Protein AF-A0A7L3MPN9-F1 (afdb_monomer_lite)

Foldseek 3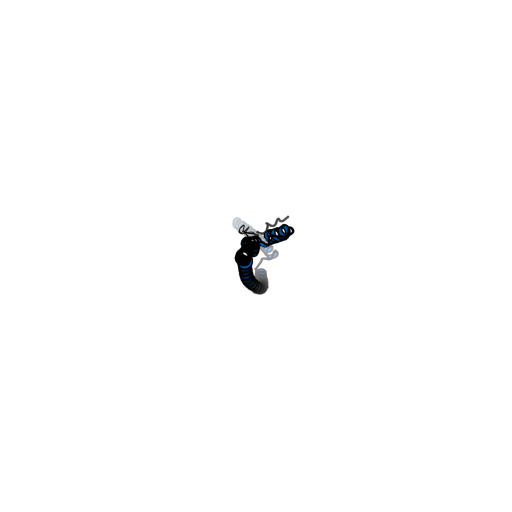Di:
DDDDPDDDDPPPPDPPPPPPPPVVNVVVVCVVVLVVVLVVLLDAPDDQVCVVVVVVLVVVCVPPDDDDDVVVVVVSVVVNVVCCVPNPPVSVVVSVVSVVVVVVVVVVVVVVVVVVVVVVVVVVVVVVVVVVVVVVVVVVVVVVVVVVVVVVVVVVVVVVVPPPDQDPVSVVVVVVVVVVVVVVVVVVVVVVVVD

Radius of gyration: 52.62 Å; chains: 1; bounding box: 112×35×149 Å

pLDDT: mean 80.11, std 19.22, range [39.56, 98.69]

Structure (mmCIF, N/CA/C/O backbone):
data_AF-A0A7L3MPN9-F1
#
_entry.id   AF-A0A7L3MPN9-F1
#
loop_
_atom_site.group_PDB
_atom_site.id
_atom_site.type_symbol
_atom_site.label_atom_id
_atom_site.label_alt_id
_atom_site.label_comp_id
_atom_site.label_asym_id
_atom_site.label_entity_id
_atom_site.label_seq_id
_atom_site.pdbx_PDB_ins_code
_atom_site.Cartn_x
_atom_site.Cartn_y
_atom_site.Cartn_z
_atom_site.occupancy
_atom_site.B_iso_or_equiv
_atom_site.auth_seq_id
_atom_site.auth_comp_id
_atom_site.auth_asym_id
_atom_site.auth_atom_id
_atom_site.pdbx_PDB_model_num
ATOM 1 N N . SER A 1 1 ? -45.404 0.276 16.217 1.00 43.06 1 SER A N 1
ATOM 2 C CA . SER A 1 1 ? -44.387 0.255 15.151 1.00 43.06 1 SER A CA 1
ATOM 3 C C . SER A 1 1 ? -43.420 1.397 15.364 1.00 43.06 1 SER A C 1
ATOM 5 O O . SER A 1 1 ? -43.783 2.545 15.154 1.00 43.06 1 SER A O 1
ATOM 7 N N . THR A 1 2 ? -42.241 1.096 15.896 1.00 41.06 2 THR A N 1
ATOM 8 C CA . THR A 1 2 ? -41.225 2.076 16.300 1.00 41.06 2 THR A CA 1
ATOM 9 C C . THR A 1 2 ? -40.242 2.252 15.147 1.00 41.06 2 THR A C 1
ATOM 11 O O . THR A 1 2 ? -39.494 1.336 14.822 1.00 41.06 2 THR A O 1
ATOM 14 N N . VAL A 1 3 ? -40.297 3.404 14.479 1.00 44.62 3 VAL A N 1
ATOM 15 C CA . VAL A 1 3 ? -39.390 3.754 13.379 1.00 44.62 3 VAL A CA 1
ATOM 16 C C . VAL A 1 3 ? -38.093 4.270 13.999 1.00 44.62 3 VAL A C 1
ATOM 18 O O . VAL A 1 3 ? -38.082 5.332 14.618 1.00 44.62 3 VAL A O 1
ATOM 21 N N . HIS A 1 4 ? -37.011 3.503 13.880 1.00 46.94 4 HIS A N 1
ATOM 22 C CA . HIS A 1 4 ? -35.677 3.980 14.240 1.00 46.94 4 HIS A CA 1
ATOM 23 C C . HIS A 1 4 ? -35.222 5.051 13.233 1.00 46.94 4 HIS A C 1
ATOM 25 O O . HIS A 1 4 ? -35.405 4.853 12.029 1.00 46.94 4 HIS A O 1
ATOM 31 N N . PRO A 1 5 ? -34.624 6.170 13.679 1.00 53.25 5 PRO A N 1
ATOM 32 C CA . PRO A 1 5 ? -33.995 7.116 12.768 1.00 53.25 5 PRO A CA 1
ATOM 33 C C . PRO A 1 5 ? -32.771 6.467 12.108 1.00 53.25 5 PRO A C 1
ATOM 35 O O . PRO A 1 5 ? -32.031 5.718 12.747 1.00 53.25 5 PRO A O 1
ATOM 38 N N . ALA A 1 6 ? -32.584 6.740 10.817 1.00 55.88 6 ALA A N 1
ATOM 39 C CA . ALA A 1 6 ? -31.466 6.232 10.032 1.00 55.88 6 ALA A CA 1
ATOM 40 C C . ALA A 1 6 ? -30.123 6.668 10.644 1.00 55.88 6 ALA A C 1
ATOM 42 O O . ALA A 1 6 ? -29.931 7.839 10.975 1.00 55.88 6 ALA A O 1
ATOM 43 N N . SER A 1 7 ? -29.203 5.713 10.798 1.00 47.97 7 SER A N 1
ATOM 44 C CA . SER A 1 7 ? -27.855 5.945 11.318 1.00 47.97 7 SER A CA 1
ATOM 45 C C . SER A 1 7 ? -27.094 6.974 10.467 1.00 47.97 7 SER A C 1
ATOM 47 O O . SER A 1 7 ? -27.231 6.960 9.240 1.00 47.97 7 SER A O 1
ATOM 49 N N . PRO A 1 8 ? -26.269 7.846 11.076 1.00 57.69 8 PRO A N 1
ATOM 50 C CA . PRO A 1 8 ? -25.497 8.835 10.334 1.00 57.69 8 PRO A CA 1
ATOM 51 C C . PRO A 1 8 ? -24.460 8.156 9.420 1.00 57.69 8 PRO A C 1
ATOM 53 O O . PRO A 1 8 ? -23.912 7.109 9.782 1.00 57.69 8 PRO A O 1
ATOM 56 N N . PRO A 1 9 ? -24.173 8.737 8.242 1.00 51.81 9 PRO A N 1
ATOM 57 C CA . PRO A 1 9 ? -23.209 8.175 7.309 1.00 51.81 9 PRO A CA 1
ATOM 58 C C . PRO A 1 9 ? -21.807 8.204 7.928 1.00 51.81 9 PRO A C 1
ATOM 60 O O . PRO A 1 9 ? -21.383 9.203 8.510 1.00 51.81 9 PRO A O 1
ATOM 63 N N . LEU A 1 10 ? -21.081 7.091 7.804 1.00 48.25 10 LEU A N 1
ATOM 64 C CA . LEU A 1 10 ? -19.684 7.001 8.221 1.00 48.25 10 LEU A CA 1
ATOM 65 C C . LEU A 1 10 ? -18.833 7.993 7.407 1.00 48.25 10 LEU A C 1
ATOM 67 O O . LEU A 1 10 ? -19.069 8.193 6.212 1.00 48.25 10 LEU A O 1
ATOM 71 N N . LEU A 1 11 ? -17.821 8.572 8.064 1.00 46.28 11 LEU A N 1
ATOM 72 C CA . LEU A 1 11 ? -16.848 9.576 7.589 1.00 46.28 11 LEU A CA 1
ATOM 73 C C . LEU A 1 11 ? -15.938 9.118 6.418 1.00 46.28 11 LEU A C 1
ATOM 75 O O . LEU A 1 11 ? -14.800 9.561 6.298 1.00 46.28 11 LEU A O 1
ATOM 79 N N . CYS A 1 12 ? -16.420 8.243 5.537 1.00 40.31 12 CYS A N 1
ATOM 80 C CA . CYS A 1 12 ? -15.713 7.774 4.342 1.00 40.31 12 CYS A CA 1
ATOM 81 C C . CYS A 1 12 ? -16.502 8.011 3.042 1.00 40.31 12 CYS A C 1
ATOM 83 O O . CYS A 1 12 ? -16.183 7.421 2.018 1.00 40.31 12 CYS A O 1
ATOM 85 N N . THR A 1 13 ? -17.523 8.872 3.059 1.00 43.88 13 THR A N 1
ATOM 86 C CA . THR A 1 13 ? -18.275 9.293 1.857 1.00 43.88 13 THR A CA 1
ATOM 87 C C . THR A 1 13 ? -17.897 10.706 1.418 1.00 43.88 13 THR A C 1
ATOM 89 O O . THR A 1 13 ? -18.737 11.493 0.990 1.00 43.88 13 THR A O 1
ATOM 92 N N . ARG A 1 14 ? -16.611 11.055 1.520 1.00 41.56 14 ARG A N 1
ATOM 93 C CA . ARG A 1 14 ? -16.100 12.195 0.763 1.00 41.56 14 ARG A CA 1
ATOM 94 C C . ARG A 1 14 ? -15.812 11.681 -0.641 1.00 41.56 14 ARG A C 1
ATOM 96 O O . ARG A 1 14 ? -14.903 10.880 -0.834 1.00 41.56 14 ARG A O 1
ATOM 103 N N . GLU A 1 15 ? -16.642 12.080 -1.599 1.00 46.09 15 GLU A N 1
ATOM 104 C CA . GLU A 1 15 ? -16.321 11.979 -3.020 1.00 46.09 15 GLU A CA 1
ATOM 105 C C . GLU A 1 15 ? -15.116 12.889 -3.298 1.00 46.09 15 GLU A C 1
ATOM 107 O O . GLU A 1 15 ? -15.261 14.017 -3.770 1.00 46.09 15 GLU A O 1
ATOM 112 N N . ASP A 1 16 ? -13.914 12.422 -2.963 1.00 39.56 16 ASP A N 1
ATOM 113 C CA . ASP A 1 16 ? -12.680 13.027 -3.446 1.00 39.56 16 ASP A CA 1
ATOM 114 C C . ASP A 1 16 ? -12.593 12.727 -4.948 1.00 39.56 16 ASP A C 1
ATOM 116 O O . ASP A 1 16 ? -12.098 11.695 -5.400 1.00 39.56 16 ASP A O 1
ATOM 120 N N . LYS A 1 17 ? -13.159 13.648 -5.735 1.00 45.94 17 LYS A N 1
ATOM 121 C CA . LYS A 1 17 ? -13.021 13.720 -7.198 1.00 45.94 17 LYS A CA 1
ATOM 122 C C . LYS A 1 17 ? -11.589 13.997 -7.649 1.00 45.94 17 LYS A C 1
ATOM 124 O O . LYS A 1 17 ? -11.302 13.852 -8.835 1.00 45.94 17 LYS A O 1
ATOM 129 N N . ASP A 1 18 ? -10.691 14.296 -6.721 1.00 44.06 18 ASP A N 1
ATOM 130 C CA . ASP A 1 18 ? -9.262 14.168 -6.942 1.00 44.06 18 ASP A CA 1
ATOM 131 C C . ASP A 1 18 ? -8.896 12.703 -6.747 1.00 44.06 18 ASP A C 1
ATOM 133 O O . ASP A 1 18 ? -8.357 12.285 -5.722 1.00 44.06 18 ASP A O 1
ATOM 137 N N . LEU A 1 19 ? -9.226 11.905 -7.768 1.00 48.44 19 LEU A N 1
ATOM 138 C CA . LEU A 1 19 ? -8.587 10.623 -7.993 1.00 48.44 19 LEU A CA 1
ATOM 139 C C . LEU A 1 19 ? -7.090 10.878 -7.856 1.00 48.44 19 LEU A C 1
ATOM 141 O O . LEU A 1 19 ? -6.471 11.441 -8.758 1.00 48.44 19 LEU A O 1
ATOM 145 N N . ALA A 1 20 ? -6.519 10.473 -6.723 1.00 49.16 20 ALA A N 1
ATOM 146 C CA . ALA A 1 20 ? -5.104 10.220 -6.597 1.00 49.16 20 ALA A CA 1
ATOM 147 C C . ALA A 1 20 ? -4.807 9.182 -7.674 1.00 49.16 20 ALA A C 1
ATOM 149 O O . ALA A 1 20 ? -5.000 7.978 -7.481 1.00 49.16 20 ALA A O 1
ATOM 150 N N . VAL A 1 21 ? -4.484 9.671 -8.872 1.00 45.31 21 VAL A N 1
ATOM 151 C CA . VAL A 1 21 ? -4.175 8.840 -10.016 1.00 45.31 21 VAL A CA 1
ATOM 152 C C . VAL A 1 21 ? -3.016 8.002 -9.532 1.00 45.31 21 VAL A C 1
ATOM 154 O O . VAL A 1 21 ? -1.941 8.532 -9.251 1.00 45.31 21 VAL A O 1
ATOM 157 N N . SER A 1 22 ? -3.280 6.708 -9.326 1.00 48.69 22 SER A N 1
ATOM 158 C CA . SER A 1 22 ? -2.253 5.787 -8.868 1.00 48.69 22 SER A CA 1
ATOM 159 C C . SER A 1 22 ? -1.035 6.023 -9.758 1.00 48.69 22 SER A C 1
ATOM 161 O O . SER A 1 22 ? -1.208 6.052 -10.981 1.00 48.69 22 SER A O 1
ATOM 163 N N . PRO A 1 23 ? 0.173 6.214 -9.206 1.00 54.16 23 PRO A N 1
ATOM 164 C CA . PRO A 1 23 ? 1.376 6.446 -10.003 1.00 54.16 23 PRO A CA 1
ATOM 165 C C . PRO A 1 23 ? 1.543 5.413 -11.132 1.00 54.16 23 PRO A C 1
ATOM 167 O O . PRO A 1 23 ? 2.109 5.711 -12.177 1.00 54.16 23 PRO A O 1
ATOM 170 N N . LEU A 1 24 ? 0.967 4.218 -10.953 1.00 52.19 24 LEU A N 1
ATOM 171 C CA . LEU A 1 24 ? 0.885 3.150 -11.946 1.00 52.19 24 LEU A CA 1
ATOM 172 C C . LEU A 1 24 ? 0.098 3.524 -13.212 1.00 52.19 24 LEU A C 1
ATOM 174 O O . LEU A 1 24 ? 0.474 3.105 -14.301 1.00 52.19 24 LEU A O 1
ATOM 178 N N . ARG A 1 25 ? -0.964 4.328 -13.106 1.00 57.03 25 ARG A N 1
ATOM 179 C CA . ARG A 1 25 ? -1.771 4.765 -14.255 1.00 57.03 25 ARG A CA 1
ATOM 180 C C . ARG A 1 25 ? -1.029 5.796 -15.108 1.00 57.03 25 ARG A C 1
ATOM 182 O O . ARG A 1 25 ? -1.054 5.692 -16.327 1.00 57.03 25 ARG A O 1
ATOM 189 N N . ILE A 1 26 ? -0.287 6.704 -14.472 1.00 58.75 26 ILE A N 1
ATOM 190 C CA . ILE A 1 26 ? 0.597 7.657 -15.165 1.00 58.75 26 ILE A CA 1
ATOM 191 C C . ILE A 1 26 ? 1.722 6.899 -15.884 1.00 58.75 26 ILE A C 1
ATOM 193 O O . ILE A 1 26 ? 2.093 7.242 -17.004 1.00 58.75 26 ILE A O 1
ATOM 197 N N . VAL A 1 27 ? 2.240 5.825 -15.273 1.00 57.81 27 VAL A N 1
ATOM 198 C CA . VAL A 1 27 ? 3.233 4.955 -15.918 1.00 57.81 27 VAL A CA 1
ATOM 199 C C . VAL A 1 27 ? 2.634 4.216 -17.117 1.00 57.81 27 VAL A C 1
ATOM 201 O O . VAL A 1 27 ? 3.254 4.243 -18.174 1.00 57.81 27 VAL A O 1
ATOM 204 N N . ALA A 1 28 ? 1.436 3.644 -17.009 1.00 56.69 28 ALA A N 1
ATOM 205 C CA . ALA A 1 28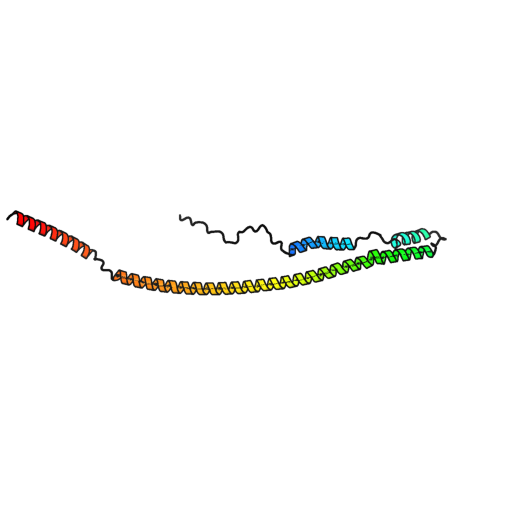 ? 0.771 2.964 -18.124 1.00 56.69 28 ALA A CA 1
ATOM 206 C C . ALA A 1 28 ? 0.473 3.911 -19.305 1.00 56.69 28 ALA A C 1
ATOM 208 O O . ALA A 1 28 ? 0.702 3.568 -20.462 1.00 56.69 28 ALA A O 1
ATOM 209 N N . GLU A 1 29 ? 0.050 5.146 -19.032 1.00 58.59 29 GLU A N 1
ATOM 210 C CA . GLU A 1 29 ? -0.108 6.179 -20.067 1.00 58.59 29 GLU A CA 1
ATOM 211 C C . GLU A 1 29 ? 1.248 6.604 -20.665 1.00 58.59 29 GLU A C 1
ATOM 213 O O . GLU A 1 29 ? 1.351 6.890 -21.861 1.00 58.59 29 GLU A O 1
ATOM 218 N N . SER A 1 30 ? 2.320 6.568 -19.865 1.00 61.84 30 SER A N 1
ATOM 219 C CA . SER A 1 30 ? 3.687 6.819 -20.333 1.00 61.84 30 SER A CA 1
ATOM 220 C C . SER A 1 30 ? 4.298 5.667 -21.139 1.00 61.84 30 SER A C 1
ATOM 222 O O . SER A 1 30 ? 5.245 5.915 -21.878 1.00 61.84 30 SER A O 1
ATOM 224 N N . GLU A 1 31 ? 3.800 4.430 -21.046 1.00 61.69 31 GLU A N 1
ATOM 225 C CA . GLU A 1 31 ? 4.359 3.284 -21.787 1.00 61.69 31 GLU A CA 1
ATOM 226 C C . GLU A 1 31 ? 4.176 3.459 -23.295 1.00 61.69 31 GLU A C 1
ATOM 228 O O . GLU A 1 31 ? 5.145 3.375 -24.050 1.00 61.69 31 GLU A O 1
ATOM 233 N N . HIS A 1 32 ? 2.971 3.840 -23.726 1.00 61.59 32 HIS A N 1
ATOM 234 C CA . HIS A 1 32 ? 2.707 4.187 -25.125 1.00 61.59 32 HIS A CA 1
ATOM 235 C C . HIS A 1 32 ? 3.454 5.452 -25.576 1.00 61.59 32 HIS A C 1
ATOM 237 O O . HIS A 1 32 ? 3.701 5.632 -26.768 1.00 61.59 32 HIS A O 1
ATOM 243 N N . SER A 1 33 ? 3.815 6.337 -24.644 1.00 83.00 33 SER A N 1
ATOM 244 C CA . SER A 1 33 ? 4.654 7.508 -24.923 1.00 83.00 33 SER A CA 1
ATOM 245 C C . SER A 1 33 ? 6.125 7.116 -25.105 1.00 83.00 33 SER A C 1
ATOM 247 O O . SER A 1 33 ? 6.779 7.564 -26.045 1.00 83.00 33 SER A O 1
ATOM 249 N N . PHE A 1 34 ? 6.633 6.216 -24.261 1.00 87.50 34 PHE A N 1
ATOM 250 C CA . PHE A 1 34 ? 8.014 5.746 -24.301 1.00 87.50 34 PHE A CA 1
ATOM 251 C C . PHE A 1 34 ? 8.283 4.874 -25.528 1.00 87.50 34 PHE A C 1
ATOM 253 O O . PHE A 1 34 ? 9.292 5.059 -26.200 1.00 87.50 34 PHE A O 1
ATOM 260 N N . GLU A 1 35 ? 7.361 3.978 -25.882 1.00 90.44 35 GLU A N 1
ATOM 261 C CA . GLU A 1 35 ? 7.475 3.184 -27.108 1.00 90.44 35 GLU A CA 1
ATOM 262 C C . GLU A 1 35 ? 7.535 4.084 -28.352 1.00 90.44 35 GLU A C 1
ATOM 264 O O . GLU A 1 35 ? 8.423 3.923 -29.190 1.00 90.44 35 GLU A O 1
ATOM 269 N N . LYS A 1 36 ? 6.663 5.100 -28.433 1.00 91.06 36 LYS A N 1
ATOM 270 C CA . LYS A 1 36 ? 6.706 6.109 -29.505 1.00 91.06 36 LYS A CA 1
ATOM 271 C C . LYS A 1 36 ? 8.009 6.906 -29.501 1.00 91.06 36 LYS A C 1
ATOM 273 O O . LYS A 1 36 ? 8.521 7.221 -30.572 1.00 91.06 36 LYS A O 1
ATOM 278 N N . HIS A 1 37 ? 8.556 7.219 -28.327 1.00 91.56 37 HIS A N 1
ATOM 279 C CA . HIS A 1 37 ? 9.840 7.904 -28.198 1.00 91.56 37 HIS A CA 1
ATOM 280 C C . HIS A 1 37 ? 10.998 7.053 -28.743 1.00 91.56 37 HIS A C 1
ATOM 282 O O . HIS A 1 37 ? 11.757 7.531 -29.586 1.00 91.56 37 HIS A O 1
ATOM 288 N N . ILE A 1 38 ? 11.078 5.773 -28.361 1.00 94.31 38 ILE A N 1
ATOM 289 C CA . ILE A 1 38 ? 12.075 4.831 -28.894 1.00 94.31 38 ILE A CA 1
ATOM 290 C C . ILE A 1 38 ? 11.890 4.630 -30.399 1.00 94.31 38 ILE A C 1
ATOM 292 O O . ILE A 1 38 ? 12.864 4.648 -31.152 1.00 94.31 38 ILE A O 1
ATOM 296 N N . GLN A 1 39 ? 10.648 4.497 -30.868 1.00 92.81 39 GLN A N 1
ATOM 297 C CA . GLN A 1 39 ? 10.361 4.415 -32.296 1.00 92.81 39 GLN A CA 1
ATOM 298 C C . GLN A 1 39 ? 10.829 5.680 -33.025 1.00 92.81 39 GLN A C 1
ATOM 300 O O . GLN A 1 39 ? 11.414 5.567 -34.097 1.00 92.81 39 GLN A O 1
ATOM 305 N N . GLY A 1 40 ? 10.629 6.862 -32.435 1.00 93.25 40 GLY A N 1
ATOM 306 C CA . GLY A 1 40 ? 11.129 8.139 -32.941 1.00 93.25 40 GLY A CA 1
ATOM 307 C C . GLY A 1 40 ? 12.656 8.192 -33.031 1.00 93.25 40 GLY A C 1
ATOM 308 O O . GLY A 1 40 ? 13.182 8.613 -34.056 1.00 93.25 40 GLY A O 1
ATOM 309 N N . ILE A 1 41 ? 13.375 7.691 -32.022 1.00 92.50 41 ILE A N 1
ATOM 310 C CA . ILE A 1 41 ? 14.845 7.579 -32.062 1.00 92.50 41 ILE A CA 1
ATOM 311 C C . ILE A 1 41 ? 15.293 6.658 -33.204 1.00 92.50 41 ILE A C 1
ATOM 313 O O . ILE A 1 41 ? 16.258 6.954 -33.906 1.00 92.50 41 ILE A O 1
ATOM 317 N N . LEU A 1 42 ? 14.578 5.553 -33.418 1.00 91.88 42 LEU A N 1
ATOM 318 C CA . LEU A 1 42 ? 14.899 4.559 -34.443 1.00 91.88 42 LEU A CA 1
ATOM 319 C C . LEU A 1 42 ? 14.392 4.925 -35.849 1.00 91.88 42 LEU A C 1
ATOM 321 O O . LEU A 1 42 ? 14.723 4.216 -36.806 1.00 91.88 42 LEU A O 1
ATOM 325 N N . GLN A 1 43 ? 13.611 6.001 -36.007 1.00 90.25 43 GLN A N 1
ATOM 326 C CA . GLN A 1 43 ? 13.161 6.474 -37.317 1.00 90.25 43 GLN A CA 1
ATOM 327 C C . GLN A 1 43 ? 14.355 6.936 -38.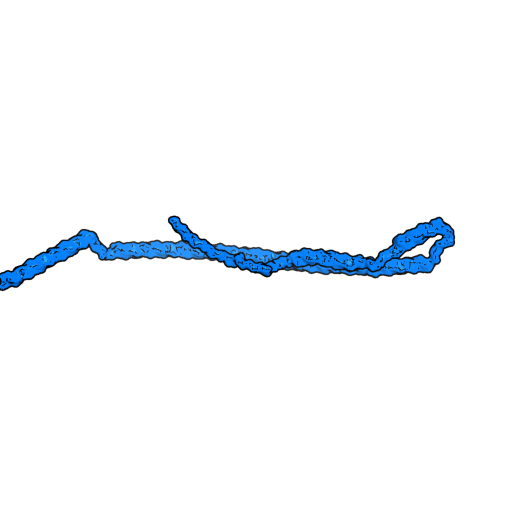155 1.00 90.25 43 GLN A C 1
ATOM 329 O O . GLN A 1 43 ? 15.251 7.650 -37.697 1.00 90.25 43 GLN A O 1
ATOM 334 N N . ARG A 1 44 ? 14.370 6.519 -39.423 1.00 84.25 44 ARG A N 1
ATOM 335 C CA . ARG A 1 44 ? 15.483 6.748 -40.351 1.00 84.25 44 ARG A CA 1
ATOM 336 C C . ARG A 1 44 ? 15.056 7.715 -41.441 1.00 84.25 44 ARG A C 1
ATOM 338 O O . ARG A 1 44 ? 14.000 7.528 -42.040 1.00 84.25 44 ARG A O 1
ATOM 345 N N . ALA A 1 45 ? 15.894 8.708 -41.720 1.00 77.56 45 ALA A N 1
ATOM 346 C CA . ALA A 1 45 ? 15.654 9.669 -42.799 1.00 77.56 45 ALA A CA 1
ATOM 347 C C . ALA A 1 45 ? 16.194 9.163 -44.146 1.00 77.56 45 ALA A C 1
ATOM 349 O O . ALA A 1 45 ? 15.731 9.579 -45.206 1.00 77.56 45 ALA A O 1
ATOM 350 N N . SER A 1 46 ? 17.154 8.232 -44.115 1.00 69.31 46 SER A N 1
ATOM 351 C CA . SER A 1 46 ? 17.694 7.597 -45.313 1.00 69.31 46 SER A CA 1
ATOM 352 C C . SER A 1 46 ? 17.708 6.071 -45.186 1.00 69.31 46 SER A C 1
ATOM 354 O O . SER A 1 46 ? 18.142 5.493 -44.189 1.00 69.31 46 SER A O 1
ATOM 356 N N . ALA A 1 47 ? 17.179 5.398 -46.208 1.00 65.56 47 ALA A N 1
ATOM 357 C CA . ALA A 1 47 ? 17.282 3.950 -46.345 1.00 65.56 47 ALA A CA 1
ATOM 358 C C . ALA A 1 47 ? 18.629 3.578 -46.974 1.00 65.56 47 ALA A C 1
ATOM 360 O O . ALA A 1 47 ? 19.230 4.374 -47.695 1.00 65.56 47 ALA A O 1
ATOM 361 N N . ASN A 1 48 ? 19.094 2.354 -46.720 1.00 60.72 48 ASN A N 1
ATOM 362 C CA . ASN A 1 48 ? 20.401 1.904 -47.178 1.00 60.72 48 ASN A CA 1
ATOM 363 C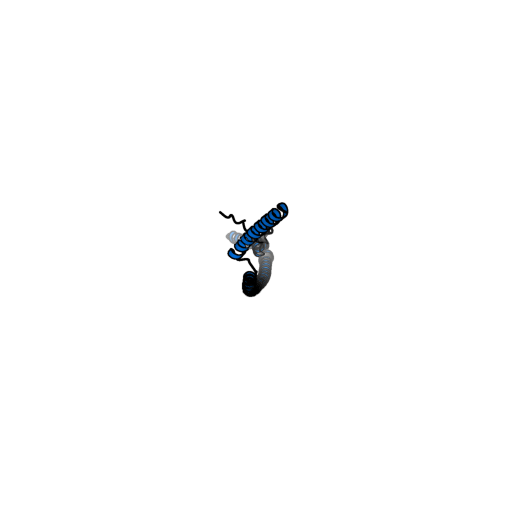 C . ASN A 1 48 ? 20.465 1.870 -48.722 1.00 60.72 48 ASN A C 1
ATOM 365 O O . ASN A 1 48 ? 19.791 1.040 -49.341 1.00 60.72 48 ASN A O 1
ATOM 369 N N . PRO A 1 49 ? 21.281 2.724 -49.369 1.00 56.53 49 PRO A N 1
ATOM 370 C CA . PRO A 1 49 ? 21.400 2.730 -50.818 1.00 56.53 49 PRO A CA 1
ATOM 371 C C . PRO A 1 49 ? 22.098 1.474 -51.352 1.00 56.53 49 PRO A C 1
ATOM 373 O O . PRO A 1 49 ? 21.958 1.208 -52.539 1.00 56.53 49 PRO A O 1
ATOM 376 N N . LEU A 1 50 ? 22.803 0.680 -50.529 1.00 53.00 50 LEU A N 1
ATOM 377 C CA . LEU A 1 50 ? 23.476 -0.539 -50.998 1.00 53.00 50 LEU A CA 1
ATOM 378 C C . LEU A 1 50 ? 22.507 -1.614 -51.460 1.00 53.00 50 LEU A C 1
ATOM 380 O O . LEU A 1 50 ? 22.706 -2.173 -52.528 1.00 53.00 50 LEU A O 1
ATOM 384 N N . HIS A 1 51 ? 21.453 -1.908 -50.703 1.00 55.31 51 HIS A N 1
ATOM 385 C CA . HIS A 1 51 ? 20.583 -3.026 -51.071 1.00 55.31 51 HIS A CA 1
ATOM 386 C C . HIS A 1 51 ? 19.839 -2.738 -52.384 1.00 55.31 51 HIS A C 1
ATOM 388 O O . HIS A 1 51 ? 19.687 -3.618 -53.216 1.00 55.31 51 HIS A O 1
ATOM 394 N N . LEU A 1 52 ? 19.466 -1.476 -52.623 1.00 54.00 52 LEU A N 1
ATOM 395 C CA . LEU A 1 52 ? 18.818 -1.048 -53.864 1.00 54.00 52 LEU A CA 1
ATOM 396 C C . LEU A 1 52 ? 19.800 -0.784 -55.014 1.00 54.00 52 LEU A C 1
ATOM 398 O O . LEU A 1 52 ? 19.505 -1.166 -56.143 1.00 54.00 52 LEU A O 1
ATOM 402 N N . LYS A 1 53 ? 20.950 -0.135 -54.780 1.00 55.34 53 LYS A N 1
ATOM 403 C CA . LYS A 1 53 ? 21.907 0.180 -55.857 1.00 55.34 53 LYS A CA 1
ATOM 404 C C . LYS A 1 53 ? 22.837 -0.968 -56.190 1.00 55.34 53 LYS A C 1
ATOM 406 O O . LYS A 1 53 ? 23.114 -1.115 -57.367 1.00 55.34 53 LYS A O 1
ATOM 411 N N . LEU A 1 54 ? 23.285 -1.766 -55.222 1.00 53.06 54 LEU A N 1
ATOM 412 C CA . LEU A 1 54 ? 24.143 -2.919 -55.491 1.00 53.06 54 LEU A CA 1
ATOM 413 C C . LEU A 1 54 ? 23.337 -4.025 -56.179 1.00 53.06 54 LEU A C 1
ATOM 415 O O . LEU A 1 54 ? 23.789 -4.572 -57.171 1.00 53.06 54 LEU A O 1
ATOM 419 N N . GLN A 1 55 ? 22.096 -4.285 -55.746 1.00 54.16 55 GLN A N 1
ATOM 420 C CA . GLN A 1 55 ? 21.198 -5.182 -56.480 1.00 54.16 55 GLN A CA 1
ATOM 421 C C . GLN A 1 55 ? 20.909 -4.639 -57.885 1.00 54.16 55 GLN A C 1
ATOM 423 O O . GLN A 1 55 ? 20.987 -5.386 -58.850 1.00 54.16 55 GLN A O 1
ATOM 428 N N . LYS A 1 56 ? 20.656 -3.333 -58.043 1.00 56.06 56 LYS A N 1
ATOM 429 C CA . LYS A 1 56 ? 20.450 -2.732 -59.369 1.00 56.06 56 LYS A CA 1
ATOM 430 C C . LYS A 1 56 ? 21.717 -2.715 -60.229 1.00 56.06 56 LYS A C 1
ATOM 432 O O . LYS A 1 56 ? 21.590 -2.872 -61.432 1.00 56.06 56 LYS A O 1
ATOM 437 N N . SER A 1 57 ? 22.914 -2.543 -59.668 1.00 53.72 57 SER A N 1
ATOM 438 C CA . SER A 1 57 ? 24.172 -2.567 -60.424 1.00 53.72 57 SER A CA 1
ATOM 439 C C . SER A 1 57 ? 24.576 -3.993 -60.787 1.00 53.72 57 SER A C 1
ATOM 441 O O . SER A 1 57 ? 24.979 -4.208 -61.919 1.00 53.72 57 SER A O 1
ATOM 443 N N . ILE A 1 58 ? 24.373 -4.963 -59.889 1.00 53.91 58 ILE A N 1
ATOM 444 C CA . ILE A 1 58 ? 24.602 -6.394 -60.139 1.00 53.91 58 ILE A CA 1
ATOM 445 C C . ILE A 1 58 ? 23.581 -6.951 -61.147 1.00 53.91 58 ILE A C 1
ATOM 447 O O . ILE A 1 58 ? 23.958 -7.711 -62.032 1.00 53.91 58 ILE A O 1
ATOM 451 N N . LEU A 1 59 ? 22.300 -6.553 -61.081 1.00 50.50 59 LEU A N 1
ATOM 452 C CA . LEU A 1 59 ? 21.309 -6.946 -62.097 1.00 50.50 59 LEU A CA 1
ATOM 453 C C . LEU A 1 59 ? 21.530 -6.247 -63.446 1.00 50.50 59 LEU A C 1
ATOM 455 O O . LEU A 1 59 ? 21.182 -6.810 -64.479 1.00 50.50 59 LEU A O 1
ATOM 459 N N . ARG A 1 60 ? 22.081 -5.028 -63.463 1.00 46.88 60 ARG A N 1
ATOM 460 C CA . ARG A 1 60 ? 22.336 -4.276 -64.704 1.00 46.88 60 ARG A CA 1
ATOM 461 C C . ARG A 1 60 ? 23.673 -4.639 -65.358 1.00 46.88 60 ARG A C 1
ATOM 463 O O . ARG A 1 60 ? 23.826 -4.391 -66.544 1.00 46.88 60 ARG A O 1
ATOM 470 N N . SER A 1 61 ? 24.590 -5.274 -64.625 1.00 45.12 61 SER A N 1
ATOM 471 C CA . SER A 1 61 ? 25.837 -5.854 -65.145 1.00 45.12 61 SER A CA 1
ATOM 472 C C . SER A 1 61 ? 25.676 -7.283 -65.684 1.00 45.12 61 SER A C 1
ATOM 474 O O . SER A 1 61 ? 26.672 -7.966 -65.911 1.00 45.12 61 SER A O 1
ATOM 476 N N . ALA A 1 62 ? 24.440 -7.771 -65.851 1.00 48.09 62 ALA A N 1
ATOM 477 C CA . ALA A 1 62 ? 24.181 -8.995 -66.609 1.00 48.09 62 ALA A CA 1
ATOM 478 C C . ALA A 1 62 ? 24.470 -8.814 -68.116 1.00 48.09 62 ALA A C 1
ATOM 480 O O . ALA A 1 62 ? 24.711 -9.808 -68.800 1.00 48.09 62 ALA A O 1
ATOM 481 N N . ASP A 1 63 ? 24.527 -7.567 -68.604 1.00 48.28 63 ASP A N 1
ATOM 482 C CA . ASP A 1 63 ? 25.202 -7.233 -69.858 1.00 48.28 63 ASP A CA 1
ATOM 483 C C . ASP A 1 63 ? 26.690 -6.998 -69.583 1.00 48.28 63 ASP A C 1
ATOM 485 O O . ASP A 1 63 ? 27.089 -6.150 -68.778 1.00 48.28 63 ASP A O 1
ATOM 489 N N . LYS A 1 64 ? 27.506 -7.829 -70.226 1.00 50.66 64 LYS A N 1
ATOM 490 C CA . LYS A 1 64 ? 28.963 -7.844 -70.126 1.00 50.66 64 LYS A CA 1
ATOM 491 C C . LYS A 1 64 ? 29.532 -6.510 -70.642 1.00 50.66 64 LYS A C 1
ATOM 493 O O . LYS A 1 64 ? 29.043 -5.987 -71.634 1.00 50.66 64 LYS A O 1
ATOM 498 N N . ASP A 1 65 ? 30.571 -6.010 -69.969 1.00 51.00 65 ASP A N 1
ATOM 499 C CA . ASP A 1 65 ? 31.504 -4.942 -70.402 1.00 51.00 65 ASP A CA 1
ATOM 500 C C . ASP A 1 65 ? 31.398 -3.519 -69.820 1.00 51.00 65 ASP A C 1
ATOM 502 O O . ASP A 1 65 ? 32.076 -2.613 -70.298 1.00 51.00 65 ASP A O 1
ATOM 506 N N . ALA A 1 66 ? 30.720 -3.303 -68.689 1.00 57.50 66 ALA A N 1
ATOM 507 C CA . ALA A 1 66 ? 31.006 -2.114 -67.871 1.00 57.50 66 ALA A CA 1
ATOM 508 C C . ALA A 1 66 ? 30.866 -2.399 -66.372 1.00 57.50 66 ALA A C 1
ATOM 510 O O . ALA A 1 66 ? 29.829 -2.142 -65.758 1.00 57.50 66 ALA A O 1
ATOM 511 N N . ALA A 1 67 ? 31.931 -2.926 -65.761 1.00 55.94 67 ALA A N 1
ATOM 512 C CA . ALA A 1 67 ? 32.074 -2.828 -64.314 1.00 55.94 67 ALA A CA 1
ATOM 513 C C . ALA A 1 67 ? 32.107 -1.332 -63.938 1.00 55.94 67 ALA A C 1
ATOM 515 O O . ALA A 1 67 ? 32.818 -0.570 -64.601 1.00 55.94 67 ALA A O 1
ATOM 516 N N . PRO A 1 68 ? 31.349 -0.886 -62.920 1.00 59.09 68 PRO A N 1
ATOM 517 C CA . PRO A 1 68 ? 31.422 0.498 -62.476 1.00 59.09 68 PRO A CA 1
ATOM 518 C C . PRO A 1 68 ? 32.875 0.841 -62.105 1.00 59.09 68 PRO A C 1
ATOM 520 O O . PRO A 1 68 ? 33.567 -0.013 -61.533 1.00 59.09 68 PRO A O 1
ATOM 523 N N . PRO A 1 69 ? 33.353 2.058 -62.427 1.00 73.69 69 PRO A N 1
ATOM 524 C CA . PRO A 1 69 ? 34.684 2.515 -62.059 1.00 73.69 69 PRO A CA 1
ATOM 525 C C . PRO A 1 69 ? 34.977 2.198 -60.583 1.00 73.69 69 PRO A C 1
ATOM 527 O O . PRO A 1 69 ? 34.107 2.423 -59.737 1.00 73.69 69 PRO A O 1
ATOM 530 N N . PRO A 1 70 ? 36.180 1.704 -60.231 1.00 74.12 70 PRO A N 1
ATOM 531 C CA . PRO A 1 70 ? 36.529 1.361 -58.848 1.00 74.12 70 PRO A CA 1
ATOM 532 C C . PRO A 1 70 ? 36.238 2.487 -57.845 1.00 74.12 70 PRO A C 1
ATOM 534 O O . PRO A 1 70 ? 35.880 2.238 -56.695 1.00 74.12 70 PRO A O 1
ATOM 537 N N . GLU A 1 71 ? 36.327 3.731 -58.306 1.00 79.25 71 GLU A N 1
ATOM 538 C CA . GLU A 1 71 ? 36.018 4.934 -57.544 1.00 79.25 71 GLU A CA 1
ATOM 539 C C . GLU A 1 71 ? 34.528 5.063 -57.181 1.00 79.25 71 GLU A C 1
ATOM 541 O O . GLU A 1 71 ? 34.202 5.431 -56.054 1.00 79.25 71 GLU A O 1
ATOM 546 N N . GLU A 1 72 ? 33.608 4.661 -58.062 1.00 77.25 72 GLU A N 1
ATOM 547 C CA . GLU A 1 72 ? 32.169 4.627 -57.765 1.00 77.25 72 GLU A CA 1
ATOM 548 C C . GLU A 1 72 ? 31.828 3.553 -56.724 1.00 77.25 72 GLU A C 1
ATOM 550 O O . GLU A 1 72 ? 31.006 3.781 -55.832 1.00 77.25 72 GLU A O 1
ATOM 555 N N . CYS A 1 73 ? 32.491 2.393 -56.789 1.00 78.00 73 CYS A N 1
ATOM 556 C CA . CYS A 1 73 ? 32.362 1.337 -55.782 1.00 78.00 73 CYS A CA 1
ATOM 557 C C . CYS A 1 73 ? 32.834 1.817 -54.405 1.00 78.00 73 CYS A C 1
ATOM 559 O O . CYS A 1 73 ? 32.150 1.598 -53.402 1.00 78.00 73 CYS A O 1
ATOM 561 N N . LEU A 1 74 ? 33.971 2.517 -54.356 1.00 82.12 74 LEU A N 1
ATOM 562 C CA . LEU A 1 74 ? 34.499 3.101 -53.124 1.00 82.12 74 LEU A CA 1
ATOM 563 C C . LEU A 1 74 ? 33.578 4.192 -52.564 1.00 82.12 74 LEU A C 1
ATOM 565 O O . LEU A 1 74 ? 33.303 4.188 -51.364 1.00 82.12 74 LEU A O 1
ATOM 569 N N . GLN A 1 75 ? 33.043 5.079 -53.408 1.00 84.62 75 GLN A N 1
ATOM 570 C CA . GLN A 1 75 ? 32.080 6.106 -52.992 1.00 84.62 75 GLN A CA 1
ATOM 571 C C . GLN A 1 75 ? 30.764 5.506 -52.475 1.00 84.62 75 GLN A C 1
ATOM 573 O O . GLN A 1 75 ? 30.156 6.019 -51.533 1.00 84.62 75 GLN A O 1
ATOM 578 N N . LEU A 1 76 ? 30.304 4.403 -53.068 1.00 81.62 76 LEU A N 1
ATOM 579 C CA . LEU A 1 76 ? 29.107 3.712 -52.604 1.00 81.62 76 LEU A CA 1
ATOM 580 C C . LEU A 1 76 ? 29.345 3.047 -51.241 1.00 81.62 76 LEU A C 1
ATOM 582 O O . LEU A 1 76 ? 28.502 3.166 -50.350 1.00 81.62 76 LEU A O 1
ATOM 586 N N . LEU A 1 77 ? 30.495 2.391 -51.064 1.00 82.31 77 LEU A N 1
ATOM 587 C CA . LEU A 1 77 ? 30.900 1.783 -49.795 1.00 82.31 77 LEU A CA 1
ATOM 588 C C . LEU A 1 77 ? 31.091 2.827 -48.693 1.00 82.31 77 LEU A C 1
ATOM 590 O O . LEU A 1 77 ? 30.630 2.608 -47.571 1.00 82.31 77 LEU A O 1
ATOM 594 N N . SER A 1 78 ? 31.718 3.966 -48.993 1.00 86.25 78 SER A N 1
ATOM 595 C CA . SER A 1 78 ? 31.915 5.043 -48.018 1.00 86.25 78 SER A CA 1
ATOM 596 C C . SER A 1 78 ? 30.579 5.642 -47.580 1.00 86.25 78 SER A C 1
ATOM 598 O O . SER A 1 78 ? 30.301 5.692 -46.380 1.00 86.25 78 SER A O 1
ATOM 600 N N . ARG A 1 79 ? 29.693 5.969 -48.531 1.00 85.31 79 ARG A N 1
ATOM 601 C CA . ARG A 1 79 ? 28.337 6.460 -48.242 1.00 85.31 79 ARG A CA 1
ATOM 602 C C . ARG A 1 79 ? 27.535 5.460 -47.418 1.00 85.31 79 ARG A C 1
ATOM 604 O O . ARG A 1 79 ? 26.830 5.843 -46.492 1.00 85.31 79 ARG A O 1
ATOM 611 N N . ALA A 1 80 ? 27.615 4.180 -47.751 1.00 82.75 80 ALA A N 1
ATOM 612 C CA . ALA A 1 80 ? 26.890 3.158 -47.019 1.00 82.75 80 ALA A CA 1
ATOM 613 C C . ALA A 1 80 ? 27.418 2.954 -45.603 1.00 82.75 80 ALA A C 1
ATOM 615 O O . ALA A 1 80 ? 26.635 2.830 -44.666 1.00 82.75 80 ALA A O 1
ATOM 616 N N . THR A 1 81 ? 28.741 2.962 -45.445 1.00 86.31 81 THR A N 1
ATOM 617 C CA . THR A 1 81 ? 29.397 2.910 -44.137 1.00 86.31 81 THR A CA 1
ATOM 618 C C . THR A 1 81 ? 28.968 4.096 -43.283 1.00 86.31 81 THR A C 1
ATOM 620 O O . THR A 1 81 ? 28.665 3.919 -42.105 1.00 86.31 81 THR A O 1
ATOM 623 N N . GLN A 1 82 ? 28.882 5.288 -43.877 1.00 88.62 82 GLN A N 1
ATOM 624 C CA . GLN A 1 82 ? 28.398 6.482 -43.196 1.00 88.62 82 GLN A CA 1
ATOM 625 C C . GLN A 1 82 ? 26.934 6.333 -42.758 1.00 88.62 82 GLN A C 1
ATOM 627 O O . GLN A 1 82 ? 26.638 6.520 -41.582 1.00 88.62 82 GLN A O 1
ATOM 632 N N . VAL A 1 83 ? 26.045 5.875 -43.648 1.00 87.56 83 VAL A N 1
ATOM 633 C CA . VAL A 1 83 ? 24.638 5.596 -43.305 1.00 87.56 83 VAL A CA 1
ATOM 634 C C . VAL A 1 83 ? 24.534 4.563 -42.178 1.00 87.56 83 VAL A C 1
ATOM 636 O O . VAL A 1 83 ? 23.752 4.754 -41.256 1.00 87.56 83 VAL A O 1
ATOM 639 N N . PHE A 1 84 ? 25.330 3.491 -42.190 1.00 86.69 84 PHE A N 1
ATOM 640 C CA . PHE A 1 84 ? 25.328 2.518 -41.093 1.00 86.69 84 PHE A CA 1
ATOM 641 C C . PHE A 1 84 ? 25.777 3.125 -39.765 1.00 86.69 84 PHE A C 1
ATOM 643 O O . PHE A 1 84 ? 25.170 2.849 -38.733 1.00 86.69 84 PHE A O 1
ATOM 650 N N . ARG A 1 85 ? 26.821 3.954 -39.771 1.00 90.62 85 ARG A N 1
ATOM 651 C CA . ARG A 1 85 ? 27.302 4.606 -38.550 1.00 90.62 85 ARG A CA 1
ATOM 652 C C . ARG A 1 85 ? 26.262 5.570 -37.986 1.00 90.62 85 ARG A C 1
ATOM 654 O O . ARG A 1 85 ? 25.945 5.488 -36.805 1.00 90.62 85 ARG A O 1
ATOM 661 N N . GLU A 1 86 ? 25.718 6.438 -38.830 1.00 88.50 86 GLU A N 1
ATOM 662 C CA . GLU A 1 86 ? 24.882 7.564 -38.404 1.00 88.50 86 GLU A CA 1
ATOM 663 C C . GLU A 1 86 ? 23.406 7.174 -38.220 1.00 88.50 86 GLU A C 1
ATOM 665 O O . GLU A 1 86 ? 22.795 7.512 -37.209 1.00 88.50 86 GLU A O 1
ATOM 670 N N . GLU A 1 87 ? 22.816 6.423 -39.155 1.00 87.25 87 GLU A N 1
ATOM 671 C CA . GLU A 1 87 ? 21.380 6.099 -39.137 1.00 87.25 87 GLU A CA 1
ATOM 672 C C . GLU A 1 87 ? 21.051 4.778 -38.429 1.00 87.25 87 GLU A C 1
ATOM 674 O O . GLU A 1 87 ? 19.885 4.531 -38.115 1.00 87.25 87 GLU A O 1
ATOM 679 N N . TYR A 1 88 ? 22.038 3.905 -38.201 1.00 88.56 88 TYR A N 1
ATOM 680 C CA . TYR A 1 88 ? 21.805 2.595 -37.582 1.00 88.56 88 TYR A CA 1
ATOM 681 C C . TYR A 1 88 ? 22.504 2.481 -36.236 1.00 88.56 88 TYR A C 1
ATOM 683 O O . TYR A 1 88 ? 21.813 2.431 -35.225 1.00 88.56 88 TYR A O 1
ATOM 691 N N . ILE A 1 89 ? 23.839 2.462 -36.213 1.00 92.25 89 ILE A N 1
ATOM 692 C CA . ILE A 1 89 ? 24.614 2.201 -34.992 1.00 92.25 89 ILE A CA 1
ATOM 693 C C . ILE A 1 89 ? 24.320 3.276 -33.945 1.00 92.25 89 ILE A C 1
ATOM 695 O O . ILE A 1 89 ? 23.832 2.952 -32.868 1.00 92.25 89 ILE A O 1
ATOM 699 N N . LEU A 1 90 ? 24.495 4.554 -34.295 1.00 94.06 90 LEU A N 1
ATOM 700 C CA . LEU A 1 90 ? 24.291 5.660 -33.358 1.00 94.06 90 LEU A CA 1
ATOM 701 C C . LEU A 1 90 ? 22.861 5.699 -32.788 1.00 94.06 90 LEU A C 1
ATOM 703 O O . LEU A 1 90 ? 22.673 5.844 -31.583 1.00 94.06 90 LEU A O 1
ATOM 707 N N . LYS A 1 91 ? 21.842 5.536 -33.642 1.00 93.75 91 LYS A N 1
ATOM 708 C CA . LYS A 1 91 ? 20.430 5.542 -33.219 1.00 93.75 91 LYS A CA 1
ATOM 709 C C . LYS A 1 91 ? 20.070 4.325 -32.364 1.00 93.75 91 LYS A C 1
ATOM 711 O O . LYS A 1 91 ? 19.303 4.454 -31.413 1.00 93.75 91 LYS A O 1
ATOM 716 N N . GLN A 1 92 ? 20.616 3.149 -32.680 1.00 95.00 92 GLN A N 1
ATOM 717 C CA . GLN A 1 92 ? 20.429 1.941 -31.871 1.00 95.00 92 GLN A CA 1
ATOM 718 C C . GLN A 1 92 ? 21.102 2.066 -30.504 1.00 95.00 92 GLN A C 1
ATOM 720 O O . GLN A 1 92 ? 20.495 1.685 -29.504 1.00 95.00 92 GLN A O 1
ATOM 725 N N . ASP A 1 93 ? 22.313 2.622 -30.452 1.00 96.81 93 ASP A N 1
ATOM 726 C CA . ASP A 1 93 ? 23.025 2.863 -29.198 1.00 96.81 93 ASP A CA 1
ATOM 727 C C . ASP A 1 93 ? 22.267 3.860 -28.314 1.00 96.81 93 ASP A C 1
ATOM 729 O O . ASP A 1 93 ? 22.053 3.583 -27.134 1.00 96.81 93 ASP A O 1
ATOM 733 N N . LEU A 1 94 ? 21.758 4.952 -28.895 1.00 95.81 94 LEU A N 1
ATOM 734 C CA . LEU A 1 94 ? 20.941 5.928 -28.173 1.00 95.81 94 LEU A CA 1
ATOM 735 C C . LEU A 1 94 ? 19.647 5.303 -27.627 1.00 95.81 94 LEU A C 1
ATOM 737 O O . LEU A 1 94 ? 19.327 5.454 -26.450 1.00 95.81 94 LEU A O 1
ATOM 741 N N . ALA A 1 95 ? 18.920 4.541 -28.451 1.00 96.00 95 ALA A N 1
ATOM 742 C CA . ALA A 1 95 ? 17.707 3.849 -28.013 1.00 96.00 95 ALA A CA 1
ATOM 743 C C . ALA A 1 95 ? 17.993 2.841 -26.888 1.00 96.00 95 ALA A C 1
ATOM 745 O O . ALA A 1 95 ? 17.223 2.721 -25.934 1.00 96.00 95 ALA A O 1
ATOM 746 N N . LYS A 1 96 ? 19.114 2.119 -26.977 1.00 97.25 96 LYS A N 1
ATOM 747 C CA . LYS A 1 96 ? 19.557 1.191 -25.935 1.00 97.25 96 LYS A CA 1
ATOM 748 C C . LYS A 1 96 ? 19.848 1.926 -24.628 1.00 97.25 96 LYS A C 1
ATOM 750 O O . LYS A 1 96 ? 19.459 1.426 -23.573 1.00 97.25 96 LYS A O 1
ATOM 755 N N . GLU A 1 97 ? 20.516 3.075 -24.680 1.00 97.38 97 GLU A N 1
ATOM 756 C CA . GLU A 1 97 ? 20.812 3.874 -23.491 1.00 97.38 97 GLU A CA 1
ATOM 757 C C . GLU A 1 97 ? 19.528 4.375 -22.814 1.00 97.38 97 GLU A C 1
ATOM 759 O O . GLU A 1 97 ? 19.355 4.156 -21.613 1.00 97.38 97 GLU A O 1
ATOM 764 N N . GLU A 1 98 ? 18.581 4.919 -23.580 1.00 94.62 98 GLU A N 1
ATOM 765 C CA . GLU A 1 98 ? 17.264 5.344 -23.079 1.00 94.62 98 GLU A CA 1
ATOM 766 C C . GLU A 1 98 ? 16.504 4.196 -22.394 1.00 94.62 98 GLU A C 1
ATOM 768 O O . GLU A 1 98 ? 16.001 4.332 -21.274 1.00 94.62 98 GLU A O 1
ATOM 773 N N . ILE A 1 99 ? 16.483 3.008 -23.010 1.00 94.75 99 ILE A N 1
ATOM 774 C CA . ILE A 1 99 ? 15.872 1.811 -22.410 1.00 94.75 99 ILE A CA 1
ATOM 775 C C . ILE A 1 99 ? 16.572 1.441 -21.098 1.00 94.75 99 ILE A C 1
ATOM 777 O O . ILE A 1 99 ? 15.909 1.157 -20.098 1.00 94.75 99 ILE A O 1
ATOM 781 N N . GLN A 1 100 ? 17.904 1.462 -21.061 1.00 96.94 100 GLN A N 1
ATOM 782 C CA . GLN A 1 100 ? 18.659 1.143 -19.849 1.00 96.94 100 GLN A CA 1
ATOM 783 C C . GLN A 1 100 ? 18.397 2.145 -18.720 1.00 96.94 100 GLN A C 1
ATOM 785 O O . GLN A 1 100 ? 18.251 1.739 -17.562 1.00 96.94 100 GLN A O 1
ATOM 790 N N . GLN A 1 101 ? 18.306 3.438 -19.032 1.00 92.31 101 GLN A N 1
ATOM 791 C CA . GLN A 1 101 ? 17.944 4.469 -18.061 1.00 92.31 101 GLN A CA 1
ATOM 792 C C . GLN A 1 101 ? 16.519 4.256 -17.536 1.00 92.31 101 GLN A C 1
ATOM 794 O O . GLN A 1 101 ? 16.303 4.257 -16.318 1.00 92.31 101 GLN A O 1
ATOM 799 N N . ARG A 1 102 ? 15.560 3.964 -18.426 1.00 91.56 102 ARG A N 1
ATOM 800 C CA . ARG A 1 102 ? 14.173 3.672 -18.043 1.00 91.56 102 ARG A CA 1
ATOM 801 C C . ARG A 1 102 ? 14.074 2.460 -17.121 1.00 91.56 102 ARG A C 1
ATOM 803 O O . ARG A 1 102 ? 13.374 2.527 -16.112 1.00 91.56 102 ARG A O 1
ATOM 810 N N . VAL A 1 103 ? 14.810 1.386 -17.408 1.00 94.06 103 VAL A N 1
ATOM 811 C CA . VAL A 1 103 ? 14.862 0.186 -16.556 1.00 94.06 103 VAL A CA 1
ATOM 812 C C . VAL A 1 103 ? 15.406 0.510 -15.164 1.00 94.06 103 VAL A C 1
ATOM 814 O O . VAL A 1 103 ? 14.805 0.102 -14.169 1.00 94.06 103 VAL A O 1
ATOM 817 N N . LYS A 1 104 ? 16.502 1.275 -15.062 1.00 93.62 104 LYS A N 1
ATOM 818 C CA . LYS A 1 104 ? 17.062 1.694 -13.763 1.00 93.62 104 LYS A CA 1
ATOM 819 C C . LYS A 1 104 ? 16.050 2.500 -12.947 1.00 93.62 104 LYS A C 1
ATOM 821 O O . LYS A 1 104 ? 15.872 2.234 -11.758 1.00 93.62 104 LYS A O 1
ATOM 826 N N . LEU A 1 105 ? 15.360 3.444 -13.590 1.00 90.69 105 LEU A N 1
ATOM 827 C CA . LEU A 1 105 ? 14.325 4.254 -12.950 1.00 90.69 105 LEU A CA 1
ATOM 828 C C . LEU A 1 105 ? 13.168 3.385 -12.437 1.00 90.69 105 LEU A C 1
ATOM 830 O O . LEU A 1 105 ? 12.784 3.501 -11.274 1.00 90.69 105 LEU A O 1
ATOM 834 N N . LEU A 1 106 ? 12.645 2.490 -13.281 1.00 91.44 106 LEU A N 1
ATOM 835 C CA . LEU A 1 106 ? 11.560 1.575 -12.916 1.00 91.44 106 LEU A CA 1
ATOM 836 C C . LEU A 1 106 ? 11.954 0.658 -11.755 1.00 91.44 106 LEU A C 1
ATOM 838 O O . LEU A 1 106 ? 11.144 0.401 -10.866 1.00 91.44 106 LEU A O 1
ATOM 842 N N . TRP A 1 107 ? 13.204 0.198 -11.718 1.00 95.06 107 TRP A N 1
ATOM 843 C CA . TRP A 1 107 ? 13.702 -0.617 -10.615 1.00 95.06 107 TRP A CA 1
ATOM 844 C C . TRP A 1 107 ? 13.723 0.160 -9.292 1.00 95.06 107 TRP A C 1
ATOM 846 O O . TRP A 1 107 ? 13.248 -0.345 -8.274 1.00 95.06 107 TRP A O 1
ATOM 856 N N . GLY A 1 108 ? 14.194 1.412 -9.314 1.00 90.25 108 GLY A N 1
ATOM 857 C CA . GLY A 1 108 ? 14.145 2.304 -8.152 1.00 90.25 108 GLY A CA 1
ATOM 858 C C . GLY A 1 108 ? 12.715 2.580 -7.677 1.00 90.25 108 GLY A C 1
ATOM 859 O O . GLY A 1 108 ? 12.434 2.492 -6.482 1.00 90.25 108 GLY A O 1
ATOM 860 N N . GLN A 1 109 ? 11.790 2.830 -8.609 1.00 90.94 109 GLN A N 1
ATOM 861 C CA . GLN A 1 109 ? 10.369 3.021 -8.300 1.00 90.94 109 GLN A CA 1
ATOM 862 C C . GLN A 1 109 ? 9.749 1.773 -7.669 1.00 90.94 109 GLN A C 1
ATOM 864 O O . GLN A 1 109 ? 9.108 1.876 -6.626 1.00 90.94 109 GLN A O 1
ATOM 869 N N . LYS A 1 110 ? 9.988 0.589 -8.246 1.00 93.75 110 LYS A N 1
ATOM 870 C CA . LYS A 1 110 ? 9.507 -0.688 -7.703 1.00 93.75 110 LYS A CA 1
ATOM 871 C C . LYS A 1 110 ? 10.026 -0.929 -6.287 1.00 93.75 110 LYS A C 1
ATOM 873 O O . LYS A 1 110 ? 9.268 -1.371 -5.427 1.00 93.75 110 LYS A O 1
ATOM 878 N N . LYS A 1 111 ? 11.310 -0.649 -6.041 1.00 96.56 111 LYS A N 1
ATOM 879 C CA . LYS A 1 111 ? 11.917 -0.799 -4.714 1.00 96.56 111 LYS A CA 1
ATOM 880 C C . LYS A 1 111 ? 11.218 0.096 -3.690 1.00 96.56 111 LYS A C 1
ATOM 882 O O . LYS A 1 111 ? 10.768 -0.410 -2.668 1.00 96.56 111 LYS A O 1
ATOM 887 N N . LYS A 1 112 ? 11.049 1.382 -4.010 1.00 93.25 112 LYS A N 1
ATOM 888 C CA . LYS A 1 112 ? 10.345 2.336 -3.144 1.00 93.25 112 LYS A CA 1
ATOM 889 C C . LYS A 1 112 ? 8.897 1.910 -2.880 1.00 93.25 112 LYS A C 1
ATOM 891 O O . LYS A 1 112 ? 8.467 1.886 -1.738 1.00 93.25 112 LYS A O 1
ATOM 896 N N . GLN A 1 113 ? 8.166 1.493 -3.913 1.00 94.56 113 GLN A N 1
ATOM 897 C CA . GLN A 1 113 ? 6.792 1.004 -3.757 1.00 94.56 113 GLN A CA 1
ATOM 898 C C . GLN A 1 113 ? 6.703 -0.205 -2.818 1.00 94.56 113 GLN A C 1
ATOM 900 O O . GLN A 1 113 ? 5.754 -0.319 -2.048 1.00 94.56 113 GLN A O 1
ATOM 905 N N . LEU A 1 114 ? 7.680 -1.114 -2.867 1.00 96.88 114 LEU A N 1
ATOM 906 C CA . LEU A 1 114 ? 7.720 -2.263 -1.965 1.00 96.88 114 LEU A CA 1
ATOM 907 C C . LEU A 1 114 ? 8.005 -1.845 -0.513 1.00 96.88 114 LEU A C 1
ATOM 909 O O . LEU A 1 114 ? 7.414 -2.406 0.408 1.00 96.88 114 LEU A O 1
ATOM 913 N N . GLU A 1 115 ? 8.887 -0.863 -0.316 1.00 97.25 115 GLU A N 1
ATOM 914 C CA . GLU A 1 115 ? 9.168 -0.265 0.995 1.00 97.25 115 GLU A CA 1
ATOM 915 C C . GLU A 1 115 ? 7.915 0.416 1.569 1.00 97.25 115 GLU A C 1
ATOM 917 O O . GLU A 1 115 ? 7.521 0.104 2.693 1.00 97.25 115 GLU A O 1
ATOM 922 N N . ASP A 1 116 ? 7.231 1.240 0.770 1.00 95.75 116 ASP A N 1
ATOM 923 C CA . ASP A 1 116 ? 5.990 1.924 1.153 1.00 95.75 116 ASP A CA 1
ATOM 924 C C . ASP A 1 116 ? 4.881 0.913 1.514 1.00 95.75 116 ASP A C 1
ATOM 926 O O . ASP A 1 116 ? 4.209 1.043 2.538 1.00 95.75 116 ASP A O 1
ATOM 930 N N . LEU A 1 117 ? 4.720 -0.157 0.724 1.00 97.25 117 LEU A N 1
ATOM 931 C CA . LEU A 1 117 ? 3.750 -1.222 1.013 1.00 97.25 117 LEU A CA 1
ATOM 932 C C . LEU A 1 117 ? 4.050 -1.957 2.324 1.00 97.25 117 LEU A C 1
ATOM 934 O O . LEU A 1 117 ? 3.121 -2.313 3.057 1.00 97.25 117 LEU A O 1
ATOM 938 N N . ASN A 1 118 ? 5.325 -2.209 2.618 1.00 98.06 118 ASN A N 1
ATOM 939 C CA . ASN A 1 118 ? 5.723 -2.812 3.886 1.00 98.06 118 ASN A CA 1
ATOM 940 C C . ASN A 1 118 ? 5.458 -1.862 5.055 1.00 98.06 118 ASN A C 1
ATOM 942 O O . ASN A 1 118 ? 4.908 -2.297 6.064 1.00 98.06 118 ASN A O 1
ATOM 946 N N . TYR A 1 119 ? 5.760 -0.573 4.901 1.00 97.75 119 TYR A N 1
ATOM 947 C CA . TYR A 1 119 ? 5.446 0.435 5.909 1.00 97.75 119 TYR A CA 1
ATOM 948 C C . TYR A 1 119 ? 3.943 0.470 6.228 1.00 97.75 119 TYR A C 1
ATOM 950 O O . TYR A 1 119 ? 3.555 0.301 7.384 1.00 97.75 119 TYR A O 1
ATOM 958 N N . CYS A 1 120 ? 3.081 0.559 5.208 1.00 97.69 120 CYS A N 1
ATOM 959 C CA . CYS A 1 120 ? 1.627 0.527 5.400 1.00 97.69 120 CYS A CA 1
ATOM 960 C C . CYS A 1 120 ? 1.148 -0.773 6.066 1.00 97.69 120 CYS A C 1
ATOM 962 O O . CYS A 1 120 ? 0.182 -0.777 6.835 1.00 97.69 120 CYS A O 1
ATOM 964 N N . ARG A 1 121 ? 1.800 -1.906 5.776 1.00 98.25 121 ARG A N 1
ATOM 965 C CA . ARG A 1 121 ? 1.475 -3.190 6.408 1.00 98.25 121 ARG A CA 1
ATOM 966 C C . ARG A 1 121 ? 1.766 -3.166 7.908 1.00 98.25 121 ARG A C 1
ATOM 968 O O . ARG A 1 121 ? 0.927 -3.662 8.664 1.00 98.25 121 ARG A O 1
ATOM 975 N N . GLU A 1 122 ? 2.900 -2.601 8.313 1.00 98.50 122 GLU A N 1
ATOM 976 C CA . GLU A 1 122 ? 3.279 -2.461 9.722 1.00 98.50 122 GLU A CA 1
ATOM 977 C C . GLU A 1 122 ? 2.399 -1.442 10.454 1.00 98.50 122 GLU A C 1
ATOM 979 O O . GLU A 1 122 ? 1.906 -1.740 11.542 1.00 98.50 122 GLU A O 1
ATOM 984 N N . GLU A 1 123 ? 2.089 -0.294 9.842 1.00 98.19 123 GLU A N 1
ATOM 985 C CA . GLU A 1 123 ? 1.130 0.663 10.416 1.00 98.19 123 GLU A CA 1
ATOM 986 C C . GLU A 1 123 ? -0.232 0.014 10.666 1.00 98.19 123 GLU A C 1
ATOM 988 O O . GLU A 1 123 ? -0.785 0.114 11.760 1.00 98.19 123 GLU A O 1
ATOM 993 N N . ARG A 1 124 ? -0.758 -0.725 9.682 1.00 98.38 124 ARG A N 1
ATOM 994 C CA . ARG A 1 124 ? -2.031 -1.441 9.829 1.00 98.38 124 ARG A CA 1
ATOM 995 C C . ARG A 1 124 ? -1.982 -2.468 10.962 1.00 98.38 124 ARG A C 1
ATOM 997 O O . ARG A 1 124 ? -2.993 -2.682 11.631 1.00 98.38 124 ARG A O 1
ATOM 1004 N N . LYS A 1 125 ? -0.841 -3.133 11.159 1.00 98.50 125 LYS A N 1
ATOM 1005 C CA . LYS A 1 125 ? -0.644 -4.080 12.261 1.00 98.50 125 LYS A CA 1
ATOM 1006 C C . LYS A 1 125 ? -0.677 -3.351 13.607 1.00 98.50 125 LYS A C 1
ATOM 1008 O O . LYS A 1 125 ? -1.475 -3.725 14.458 1.00 98.50 125 LYS A O 1
ATOM 1013 N N . SER A 1 126 ? 0.095 -2.275 13.751 1.00 98.38 126 SER A N 1
ATOM 1014 C CA . SER A 1 126 ? 0.117 -1.431 14.955 1.00 98.38 126 SER A CA 1
ATOM 1015 C C . SER A 1 126 ? -1.269 -0.868 15.293 1.00 98.38 126 SER A C 1
ATOM 1017 O O . SER A 1 126 ? -1.714 -0.937 16.439 1.00 98.38 126 SER A O 1
ATOM 1019 N N . LEU A 1 127 ? -1.999 -0.382 14.283 1.00 98.56 127 LEU A N 1
ATOM 1020 C CA . LEU A 1 127 ? -3.353 0.141 14.454 1.00 98.56 127 LEU A CA 1
ATOM 1021 C C . LEU A 1 127 ? -4.322 -0.939 14.948 1.00 98.56 127 LEU A C 1
ATOM 1023 O O . LEU A 1 127 ? -5.133 -0.675 15.834 1.00 98.56 127 LEU A O 1
ATOM 1027 N N . ARG A 1 128 ? -4.221 -2.163 14.413 1.00 98.56 128 ARG A N 1
ATOM 1028 C CA . ARG A 1 128 ? -5.033 -3.296 14.875 1.00 98.56 128 ARG A CA 1
ATOM 1029 C C . ARG A 1 128 ? -4.727 -3.647 16.327 1.00 98.56 128 ARG A C 1
ATOM 1031 O O . ARG A 1 128 ? -5.655 -3.747 17.118 1.00 98.56 128 ARG A O 1
ATOM 1038 N N . GLU A 1 129 ? -3.452 -3.765 16.686 1.00 98.56 129 GLU A N 1
ATOM 1039 C CA . GLU A 1 129 ? -3.047 -4.045 18.069 1.00 98.56 129 GLU A CA 1
ATOM 1040 C C . GLU A 1 129 ? -3.533 -2.954 19.035 1.00 98.56 129 GLU A C 1
ATOM 1042 O O . GLU A 1 129 ? -3.945 -3.238 20.157 1.00 98.56 129 GLU A O 1
ATOM 1047 N N . MET A 1 130 ? -3.509 -1.686 18.615 1.00 98.50 130 MET A N 1
ATOM 1048 C CA . MET A 1 130 ? -4.040 -0.586 19.419 1.00 98.50 130 MET A CA 1
ATOM 1049 C C . MET A 1 130 ? -5.560 -0.681 19.588 1.00 98.50 130 MET A C 1
ATOM 1051 O O . MET A 1 130 ? -6.058 -0.439 20.687 1.00 98.50 130 MET A O 1
ATOM 1055 N N . ALA A 1 131 ? -6.285 -1.045 18.528 1.00 98.44 131 ALA A N 1
ATOM 1056 C CA . ALA A 1 131 ? -7.729 -1.241 18.577 1.00 98.44 131 ALA A CA 1
ATOM 1057 C C . ALA A 1 131 ? -8.117 -2.410 19.497 1.00 98.44 131 ALA A C 1
ATOM 1059 O O . ALA A 1 131 ? -9.053 -2.274 20.279 1.00 98.44 131 ALA A O 1
ATOM 1060 N N . GLU A 1 132 ? -7.366 -3.515 19.462 1.00 98.38 132 GLU A N 1
ATOM 1061 C CA . GLU A 1 132 ? -7.543 -4.656 20.372 1.00 98.38 132 GLU A CA 1
ATOM 1062 C C . GLU A 1 132 ? -7.339 -4.233 21.833 1.00 98.38 132 GLU A C 1
ATOM 1064 O O . GLU A 1 132 ? -8.246 -4.380 22.647 1.00 98.38 132 GLU A O 1
ATOM 1069 N N . ARG A 1 133 ? -6.220 -3.563 22.152 1.00 98.50 133 ARG A N 1
ATOM 1070 C CA . ARG A 1 133 ? -5.976 -3.039 23.512 1.00 98.50 133 ARG A CA 1
ATOM 1071 C C . ARG A 1 133 ? -7.058 -2.061 23.976 1.00 98.50 133 ARG A C 1
ATOM 1073 O O . ARG A 1 133 ? -7.311 -1.940 25.174 1.00 98.50 133 ARG A O 1
ATOM 1080 N N . LEU A 1 134 ? -7.638 -1.292 23.054 1.00 98.69 134 LEU A N 1
ATOM 1081 C CA . LEU A 1 134 ? -8.725 -0.370 23.370 1.00 98.69 134 LEU A CA 1
ATOM 1082 C C . LEU A 1 134 ? -10.026 -1.124 23.668 1.00 98.69 134 LEU A C 1
ATOM 1084 O O . LEU A 1 134 ? -10.730 -0.745 24.602 1.00 98.69 134 LEU A O 1
ATOM 1088 N N . ALA A 1 135 ? -10.322 -2.185 22.915 1.00 98.44 135 ALA A N 1
ATOM 1089 C CA . ALA A 1 135 ? -11.471 -3.048 23.158 1.00 98.44 135 ALA A CA 1
ATOM 1090 C C . ALA A 1 135 ? -11.376 -3.743 24.527 1.00 98.44 135 ALA A C 1
ATOM 1092 O O . ALA A 1 135 ? -12.346 -3.706 25.282 1.00 98.44 135 ALA A O 1
ATOM 1093 N N . ASP A 1 136 ? -10.200 -4.261 24.894 1.00 98.56 136 ASP A N 1
ATOM 1094 C CA . ASP A 1 136 ? -9.972 -4.878 26.210 1.00 98.56 136 ASP A CA 1
ATOM 1095 C C . ASP A 1 136 ? -10.264 -3.893 27.352 1.00 98.56 136 ASP A C 1
ATOM 1097 O O . ASP A 1 136 ? -11.009 -4.193 28.285 1.00 98.56 136 ASP A O 1
ATOM 1101 N N . LYS A 1 137 ? -9.733 -2.665 27.249 1.00 98.69 137 LYS A N 1
ATOM 1102 C CA . LYS A 1 137 ? -9.987 -1.601 28.236 1.00 98.69 137 LYS A CA 1
ATOM 1103 C C . LYS A 1 137 ? -11.457 -1.205 28.305 1.00 98.69 137 LYS A C 1
ATOM 1105 O O . LYS A 1 137 ? -11.937 -0.834 29.376 1.00 98.69 137 LYS A O 1
ATOM 1110 N N . TYR A 1 138 ? -12.155 -1.219 27.172 1.00 98.69 138 TYR A N 1
ATOM 1111 C CA . TYR A 1 138 ? -13.575 -0.902 27.126 1.00 98.69 138 TYR A CA 1
ATOM 1112 C C . TYR A 1 138 ? -14.400 -1.962 27.860 1.00 98.69 138 TYR A C 1
ATOM 1114 O O . TYR A 1 138 ? -15.256 -1.599 28.668 1.00 98.69 138 TYR A O 1
ATOM 1122 N N . GLU A 1 139 ? -14.118 -3.247 27.637 1.00 98.50 139 GLU A N 1
ATOM 1123 C CA . GLU A 1 139 ? -14.836 -4.323 28.323 1.00 98.50 139 GLU A CA 1
ATOM 1124 C C . GLU A 1 139 ? -14.548 -4.304 29.832 1.00 98.50 139 GLU A C 1
ATOM 1126 O O . GLU A 1 139 ? -15.487 -4.328 30.624 1.00 98.50 139 GLU A O 1
ATOM 1131 N N . GLU A 1 140 ? -13.291 -4.100 30.248 1.00 98.62 140 GLU A N 1
ATOM 1132 C CA . GLU A 1 140 ? -12.940 -3.949 31.671 1.00 98.62 140 GLU A CA 1
ATOM 1133 C C . GLU A 1 140 ? -13.677 -2.763 32.325 1.00 98.62 140 GLU A C 1
ATOM 1135 O O . GLU A 1 140 ? -14.178 -2.854 33.451 1.00 98.62 140 GLU A O 1
ATOM 1140 N N . ALA A 1 141 ? -13.763 -1.623 31.633 1.00 98.56 141 ALA A N 1
ATOM 1141 C CA . ALA A 1 141 ? -14.484 -0.456 32.135 1.00 98.56 141 ALA A CA 1
ATOM 1142 C C . ALA A 1 141 ? -15.993 -0.721 32.258 1.00 98.56 141 ALA A C 1
ATOM 1144 O O . ALA A 1 141 ? -16.616 -0.308 33.239 1.00 98.56 141 ALA A O 1
ATOM 1145 N N . LYS A 1 142 ? -16.573 -1.427 31.286 1.00 98.56 142 LYS A N 1
ATOM 1146 C CA . LYS A 1 142 ? -17.987 -1.808 31.262 1.00 98.56 142 LYS A CA 1
ATOM 1147 C C . LYS A 1 142 ? -18.330 -2.793 32.382 1.00 98.56 142 LYS A C 1
ATOM 1149 O O . LYS A 1 142 ? -19.337 -2.590 33.059 1.00 98.56 142 LYS A O 1
ATOM 1154 N N . GLU A 1 143 ? -17.487 -3.794 32.638 1.00 98.56 143 GLU A N 1
ATOM 1155 C CA . GLU A 1 143 ? -17.643 -4.712 33.776 1.00 98.56 143 GLU A CA 1
ATOM 1156 C C . GLU A 1 143 ? -17.616 -3.954 35.110 1.00 98.56 143 GLU A C 1
ATOM 1158 O O . GLU A 1 143 ? -18.542 -4.069 35.917 1.00 98.56 143 GLU A O 1
ATOM 1163 N N . LYS A 1 144 ? -16.622 -3.077 35.311 1.00 98.56 144 LYS A N 1
ATOM 1164 C CA . LYS A 1 144 ? -16.542 -2.230 36.515 1.00 98.56 144 LYS A CA 1
ATOM 1165 C C . LYS A 1 144 ? -17.764 -1.328 36.674 1.00 98.56 144 LYS A C 1
ATOM 1167 O O . LYS A 1 144 ? -18.238 -1.119 37.793 1.00 98.56 144 LYS A O 1
ATOM 1172 N N . GLN A 1 145 ? -18.275 -0.770 35.578 1.00 98.38 145 GLN A N 1
ATOM 1173 C CA . GLN A 1 145 ? -19.484 0.048 35.602 1.00 98.38 145 GLN A CA 1
ATOM 1174 C C . GLN A 1 145 ? -20.702 -0.771 36.043 1.00 98.38 145 GLN A C 1
ATOM 1176 O O . GLN A 1 145 ? -21.481 -0.290 36.869 1.00 98.38 145 GLN A O 1
ATOM 1181 N N . GLU A 1 146 ? -20.864 -1.994 35.537 1.00 98.44 146 GLU A N 1
ATOM 1182 C CA . GLU A 1 146 ? -21.958 -2.884 35.935 1.00 98.44 146 GLU A CA 1
ATOM 1183 C C . GLU A 1 146 ? -21.855 -3.269 37.419 1.00 98.44 146 GLU A C 1
ATOM 1185 O O . GLU A 1 146 ? -22.850 -3.211 38.147 1.00 98.44 146 GLU A O 1
ATOM 1190 N N . ASP A 1 147 ? -20.651 -3.545 37.921 1.00 98.50 147 ASP A N 1
ATOM 1191 C CA . ASP A 1 147 ? -20.411 -3.803 39.344 1.00 98.50 147 ASP A CA 1
ATOM 1192 C C . ASP A 1 147 ? -20.804 -2.614 40.229 1.00 98.50 147 ASP A C 1
ATOM 1194 O O . ASP A 1 147 ? -21.500 -2.771 41.243 1.00 98.50 147 ASP A O 1
ATOM 1198 N N . ILE A 1 148 ? -20.396 -1.401 39.843 1.00 98.56 148 ILE A N 1
ATOM 1199 C CA . ILE A 1 148 ? -20.780 -0.168 40.542 1.00 98.56 148 ILE A CA 1
ATOM 1200 C C . ILE A 1 148 ? -22.299 0.009 40.495 1.00 98.56 148 ILE A C 1
ATOM 1202 O O . ILE A 1 148 ? -22.913 0.294 41.527 1.00 98.56 148 ILE A O 1
ATOM 1206 N N . MET A 1 149 ? -22.924 -0.210 39.338 1.00 98.19 149 MET A N 1
ATOM 1207 C CA . MET A 1 149 ? -24.370 -0.101 39.178 1.00 98.19 149 MET A CA 1
ATOM 1208 C C . MET A 1 149 ? -25.106 -1.100 40.074 1.00 98.19 149 MET A C 1
ATOM 1210 O O . MET A 1 149 ? -26.083 -0.744 40.733 1.00 98.19 149 MET A O 1
ATOM 1214 N N . ASN A 1 150 ? -24.620 -2.335 40.174 1.00 98.00 150 ASN A N 1
ATOM 1215 C CA . ASN A 1 150 ? -25.203 -3.359 41.034 1.00 98.00 150 ASN A CA 1
ATOM 1216 C C . ASN A 1 150 ? -25.057 -3.026 42.519 1.00 98.00 150 ASN A C 1
ATOM 1218 O O . ASN A 1 150 ? -26.007 -3.217 43.288 1.00 98.00 150 ASN A O 1
ATOM 1222 N N . ARG A 1 151 ? -23.922 -2.455 42.931 1.00 98.00 151 ARG A N 1
ATOM 1223 C CA . ARG A 1 151 ? -23.743 -1.917 44.288 1.00 98.00 151 ARG A CA 1
ATOM 1224 C C . ARG A 1 151 ? -24.702 -0.759 44.559 1.00 98.00 151 ARG A C 1
ATOM 1226 O O . ARG A 1 151 ? -25.374 -0.766 45.588 1.00 98.00 151 ARG A O 1
ATOM 1233 N N . MET A 1 152 ? -24.843 0.178 43.624 1.00 97.75 152 MET A N 1
ATOM 1234 C CA . MET A 1 152 ? -25.771 1.305 43.745 1.00 97.75 152 MET A CA 1
ATOM 1235 C C . MET A 1 152 ? -27.228 0.833 43.839 1.00 97.75 152 MET A C 1
ATOM 1237 O O . MET A 1 152 ? -27.955 1.269 44.728 1.00 97.75 152 MET A O 1
ATOM 1241 N N . LYS A 1 153 ? -27.639 -0.138 43.010 1.00 96.19 153 LYS A N 1
ATOM 1242 C CA . LYS A 1 153 ? -28.960 -0.787 43.091 1.00 96.19 153 LYS A CA 1
ATOM 1243 C C . LYS A 1 153 ? -29.201 -1.431 44.462 1.00 96.19 153 LYS A C 1
ATOM 1245 O O . LYS A 1 153 ? -30.342 -1.451 44.918 1.00 96.19 153 LYS A O 1
ATOM 1250 N N . LYS A 1 154 ? -28.178 -2.009 45.108 1.00 95.69 154 LYS A N 1
ATOM 1251 C CA . LYS A 1 154 ? -28.299 -2.575 46.468 1.00 95.69 154 LYS A CA 1
ATOM 1252 C C . LYS A 1 154 ? -28.496 -1.474 47.512 1.00 95.69 154 LYS A C 1
ATOM 1254 O O . LYS A 1 154 ? -29.432 -1.572 48.296 1.00 95.69 154 LYS A O 1
ATOM 1259 N N . VAL A 1 155 ? -27.679 -0.418 47.469 1.00 95.94 155 VAL A N 1
ATOM 1260 C CA . VAL A 1 155 ? -27.782 0.737 48.384 1.00 95.94 155 VAL A CA 1
ATOM 1261 C C . VAL A 1 155 ? -29.140 1.434 48.256 1.00 95.94 155 VAL A C 1
ATOM 1263 O O . VAL A 1 155 ? -29.787 1.734 49.258 1.00 95.94 155 VAL A O 1
ATOM 1266 N N . LEU A 1 156 ? -29.615 1.643 47.026 1.00 94.50 156 LEU A N 1
ATOM 1267 C CA . LEU A 1 156 ? -30.915 2.261 46.777 1.00 94.50 156 LEU A CA 1
ATOM 1268 C C . LEU A 1 156 ? -32.063 1.400 47.319 1.00 94.50 156 LEU A C 1
ATOM 1270 O O . LEU A 1 156 ? -32.974 1.923 47.954 1.00 94.50 156 LEU A O 1
ATOM 1274 N N . ARG A 1 157 ? -31.996 0.075 47.121 1.00 91.56 157 ARG A N 1
ATOM 1275 C CA . ARG A 1 157 ? -32.976 -0.865 47.685 1.00 91.56 157 ARG A CA 1
ATOM 1276 C C . ARG A 1 157 ? -32.989 -0.831 49.210 1.00 91.56 157 ARG A C 1
ATOM 1278 O O . ARG A 1 157 ? -34.072 -0.763 49.781 1.00 91.56 157 ARG A O 1
ATOM 1285 N N . SER A 1 158 ? -31.824 -0.827 49.865 1.00 89.50 158 SER A N 1
ATOM 1286 C CA . SER A 1 158 ? -31.761 -0.744 51.330 1.00 89.50 158 SER A CA 1
ATOM 1287 C C . SER A 1 158 ? -32.319 0.577 51.858 1.00 89.50 158 SER A C 1
ATOM 1289 O O . SER A 1 158 ? -33.071 0.573 52.828 1.00 89.50 158 SER A O 1
ATOM 1291 N N . PHE A 1 159 ? -32.024 1.695 51.189 1.00 88.44 159 PHE A N 1
ATOM 1292 C CA . PHE A 1 159 ? -32.602 2.988 51.548 1.00 88.44 159 PHE A CA 1
ATOM 1293 C C . PHE A 1 159 ? -34.126 2.966 51.399 1.00 88.44 159 PHE A C 1
ATOM 1295 O O . PHE A 1 159 ? -34.842 3.348 52.318 1.00 88.44 159 PHE A O 1
ATOM 1302 N N . HIS A 1 160 ? -34.631 2.440 50.279 1.00 81.81 160 HIS A N 1
ATOM 1303 C CA . HIS A 1 160 ? -36.067 2.356 50.034 1.00 81.81 160 HIS A CA 1
ATOM 1304 C C . HIS A 1 160 ? -36.790 1.462 51.051 1.00 81.81 160 HIS A C 1
ATOM 1306 O O . HIS A 1 160 ? -37.876 1.811 51.492 1.00 81.81 160 HIS A O 1
ATOM 1312 N N . SER A 1 161 ? -36.170 0.360 51.491 1.00 81.06 161 SER A N 1
ATOM 1313 C CA . SER A 1 161 ? -36.729 -0.496 52.550 1.00 81.06 161 SER A CA 1
ATOM 1314 C C . SER A 1 161 ? -36.740 0.139 53.943 1.00 81.06 161 SER A C 1
ATOM 1316 O O . SER A 1 161 ? -37.477 -0.320 54.807 1.00 81.06 161 SER A O 1
ATOM 1318 N N . GLN A 1 162 ? -35.916 1.163 54.176 1.00 78.62 162 GLN A N 1
ATOM 1319 C CA . GLN A 1 162 ? -35.837 1.881 55.451 1.00 78.62 162 GLN A CA 1
ATOM 1320 C C . GLN A 1 162 ? -36.662 3.170 55.452 1.00 78.62 162 GLN A C 1
ATOM 1322 O O . GLN A 1 162 ? -36.773 3.816 56.493 1.00 78.62 162 GLN A O 1
ATOM 1327 N N . LEU A 1 163 ? -37.238 3.561 54.309 1.00 75.62 163 LEU A N 1
ATOM 1328 C CA . LEU A 1 163 ? -38.164 4.682 54.274 1.00 75.62 163 LEU A CA 1
ATOM 1329 C C . LEU A 1 163 ? -39.396 4.308 55.109 1.00 75.62 163 LEU A C 1
ATOM 1331 O O . LEU A 1 163 ? -40.030 3.291 54.816 1.00 75.62 163 LEU A O 1
ATOM 1335 N N . PRO A 1 164 ? -39.761 5.107 56.126 1.00 69.38 164 PRO A N 1
ATOM 1336 C CA . PRO A 1 164 ? -40.998 4.909 56.858 1.00 69.38 164 PRO A CA 1
ATOM 1337 C C . PRO A 1 164 ? -42.155 5.256 55.922 1.00 69.38 164 PRO A C 1
ATOM 1339 O O . PRO A 1 164 ? -42.564 6.410 55.788 1.00 69.38 164 PRO A O 1
ATOM 1342 N N . VAL A 1 165 ? -42.645 4.249 55.210 1.00 72.12 165 VAL A N 1
ATOM 1343 C CA . VAL A 1 165 ? -43.870 4.340 54.428 1.00 72.12 165 VAL A CA 1
ATOM 1344 C C . VAL A 1 165 ? -44.979 3.825 55.328 1.00 72.12 165 VAL A C 1
ATOM 1346 O O . VAL A 1 165 ? -44.939 2.663 55.725 1.00 72.12 165 VAL A O 1
ATOM 1349 N N . LEU A 1 166 ? -45.946 4.691 55.654 1.00 70.19 166 LEU A N 1
ATOM 1350 C CA . LEU A 1 166 ? -47.141 4.265 56.382 1.00 70.19 166 LEU A CA 1
ATOM 1351 C C . LEU A 1 166 ? -47.763 3.087 55.631 1.00 70.19 166 LEU A C 1
ATOM 1353 O O . LEU A 1 166 ? -48.028 3.199 54.425 1.00 70.19 166 LEU A O 1
ATOM 1357 N N . SER A 1 167 ? -47.992 1.982 56.330 1.00 78.62 167 SER A N 1
ATOM 1358 C CA . SER A 1 167 ? -48.747 0.868 55.772 1.00 78.62 167 SER A CA 1
ATOM 1359 C C . SER A 1 167 ? -50.164 1.337 55.426 1.00 78.62 167 SER A C 1
ATOM 1361 O O . SER A 1 167 ? -50.652 2.349 55.940 1.00 78.62 167 SER A O 1
ATOM 1363 N N . ASP A 1 168 ? -50.858 0.626 54.540 1.00 81.06 168 ASP A N 1
ATOM 1364 C CA . ASP A 1 168 ? -52.225 1.018 54.186 1.00 81.06 168 ASP A CA 1
ATOM 1365 C C . ASP A 1 168 ? -53.166 0.960 55.403 1.00 81.06 168 ASP A C 1
ATOM 1367 O O . ASP A 1 168 ? -54.014 1.836 55.558 1.00 81.06 168 ASP A O 1
ATOM 1371 N N . THR A 1 169 ? -52.917 0.047 56.350 1.00 83.12 169 THR A N 1
ATOM 1372 C CA . THR A 1 169 ? -53.643 -0.004 57.628 1.00 83.12 169 THR A CA 1
ATOM 1373 C C . THR A 1 169 ? -53.325 1.184 58.535 1.00 83.12 169 THR A C 1
ATOM 1375 O O . THR A 1 169 ? -54.227 1.729 59.164 1.00 83.12 169 THR A O 1
ATOM 1378 N N . GLU A 1 170 ? -52.074 1.648 58.582 1.00 83.88 170 GLU A N 1
ATOM 1379 C CA . GLU A 1 170 ? -51.697 2.854 59.329 1.00 83.88 170 GLU A CA 1
ATOM 1380 C C . GLU A 1 170 ? -52.303 4.120 58.709 1.00 83.88 170 GLU A C 1
ATOM 1382 O O . GLU A 1 170 ? -52.721 5.030 59.429 1.00 83.88 170 GLU A O 1
ATOM 1387 N N . LYS A 1 171 ? -52.397 4.183 57.374 1.00 88.69 171 LYS A N 1
ATOM 1388 C CA . LYS A 1 171 ? -53.089 5.277 56.675 1.00 88.69 171 LYS A CA 1
ATOM 1389 C C . LYS A 1 171 ? -54.583 5.282 56.980 1.00 88.69 171 LYS A C 1
ATOM 1391 O O . LYS A 1 171 ? -55.143 6.360 57.164 1.00 88.69 171 LYS A O 1
ATOM 1396 N N . ASP A 1 172 ? -55.222 4.119 57.025 1.00 91.56 172 ASP A N 1
ATOM 1397 C CA . ASP A 1 172 ? -56.651 4.013 57.324 1.00 91.56 172 ASP A CA 1
ATOM 1398 C C . ASP A 1 172 ? -56.942 4.322 58.794 1.00 91.56 172 ASP A C 1
ATOM 1400 O O . ASP A 1 172 ? -57.804 5.154 59.078 1.00 91.56 172 ASP A O 1
ATOM 1404 N N . MET A 1 173 ? -56.122 3.820 59.721 1.00 91.19 173 MET A N 1
ATOM 1405 C CA . MET A 1 173 ? -56.191 4.195 61.136 1.00 91.19 173 MET A CA 1
ATOM 1406 C C . MET A 1 173 ? -56.016 5.708 61.334 1.00 91.19 173 MET A C 1
ATOM 1408 O O . MET A 1 173 ? -56.718 6.320 62.136 1.00 91.19 173 MET A O 1
ATOM 1412 N N . LYS A 1 174 ? -55.125 6.352 60.567 1.00 92.06 174 LYS A N 1
ATOM 1413 C CA . LYS A 1 174 ? -54.979 7.814 60.589 1.00 92.06 174 LYS A CA 1
ATOM 1414 C C . LYS A 1 174 ? -56.270 8.532 60.168 1.00 92.06 174 LYS A C 1
ATOM 1416 O O . LYS A 1 174 ? -56.604 9.551 60.768 1.00 92.06 174 LYS A O 1
ATOM 1421 N N . LYS A 1 175 ? -56.999 8.027 59.164 1.00 94.19 175 LYS A N 1
ATOM 1422 C CA . LYS A 1 175 ? -58.292 8.601 58.734 1.00 94.19 175 LYS A CA 1
ATOM 1423 C C . LYS A 1 175 ? -59.376 8.410 59.796 1.00 94.19 175 LYS A C 1
ATOM 1425 O O . LYS A 1 175 ? -60.135 9.342 60.061 1.00 94.19 175 LYS A O 1
ATOM 1430 N N . GLU A 1 176 ? -59.437 7.234 60.417 1.00 95.38 176 GLU A N 1
ATOM 1431 C CA . GLU A 1 176 ? -60.384 6.951 61.502 1.00 95.38 176 GLU A CA 1
ATOM 1432 C C . GLU A 1 176 ? -60.131 7.854 62.713 1.00 95.38 176 GLU A C 1
ATOM 1434 O O . GLU A 1 176 ? -61.057 8.496 63.206 1.00 95.38 176 GLU A O 1
ATOM 1439 N N . LEU A 1 177 ? -58.870 7.994 63.136 1.00 95.44 177 LEU A N 1
ATOM 1440 C CA . LEU A 1 177 ? -58.486 8.892 64.227 1.00 95.44 177 LEU A CA 1
ATOM 1441 C C . LEU A 1 177 ? -58.836 10.353 63.927 1.00 95.44 177 LEU A C 1
ATOM 1443 O O . LEU A 1 177 ? -59.317 11.052 64.818 1.00 95.44 177 LEU A O 1
ATOM 1447 N N . GLN A 1 178 ? -58.643 10.807 62.684 1.00 95.19 178 GLN A N 1
ATOM 1448 C CA . GLN A 1 178 ? -59.047 12.152 62.271 1.00 95.19 178 GLN A CA 1
ATOM 1449 C C . GLN A 1 178 ? -60.567 12.329 62.369 1.00 95.19 178 GLN A C 1
ATOM 1451 O O . GLN A 1 178 ? -61.039 13.308 62.935 1.00 95.19 178 GLN A O 1
ATOM 1456 N N . THR A 1 179 ? -61.329 11.340 61.903 1.00 96.12 179 THR A N 1
ATOM 1457 C CA . THR A 1 179 ? -62.797 11.366 61.959 1.00 96.12 179 THR A CA 1
ATOM 1458 C C . THR A 1 179 ? -63.298 11.424 63.404 1.00 96.12 179 THR A C 1
ATOM 1460 O O . THR A 1 179 ? -64.187 12.210 63.722 1.00 96.12 179 THR A O 1
ATOM 1463 N N . ILE A 1 180 ? -62.705 10.632 64.303 1.00 95.94 180 ILE A N 1
ATOM 1464 C CA . ILE A 1 180 ? -63.038 10.643 65.734 1.00 95.94 180 ILE A CA 1
ATOM 1465 C C . ILE A 1 180 ? -62.678 11.993 66.362 1.00 95.94 180 ILE A C 1
ATOM 1467 O O . ILE A 1 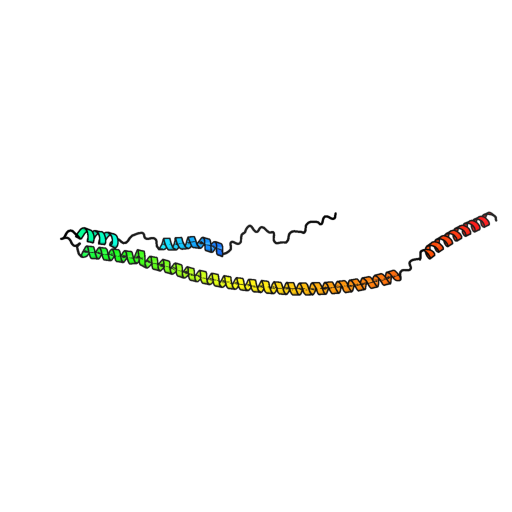180 ? -63.448 12.518 67.166 1.00 95.94 180 ILE A O 1
ATOM 1471 N N . HIS A 1 181 ? -61.530 12.572 66.003 1.00 94.62 181 HIS A N 1
ATOM 1472 C CA . HIS A 1 181 ? -61.129 13.888 66.492 1.00 94.62 181 HIS A CA 1
ATOM 1473 C C . HIS A 1 181 ? -62.135 14.970 66.090 1.00 94.62 181 HIS A C 1
ATOM 1475 O O . HIS A 1 181 ? -62.586 15.733 66.946 1.00 94.62 181 HIS A O 1
ATOM 1481 N N . ASP A 1 182 ? -62.545 14.983 64.823 1.00 95.88 182 ASP A N 1
ATOM 1482 C CA . ASP A 1 182 ? -63.527 15.934 64.307 1.00 95.88 182 ASP A CA 1
ATOM 1483 C C . ASP A 1 182 ? -64.880 15.748 65.023 1.00 95.88 182 ASP A C 1
ATOM 1485 O O . ASP A 1 182 ? -65.490 16.715 65.483 1.00 95.88 182 ASP A O 1
ATOM 1489 N N . GLN A 1 183 ? -65.323 14.500 65.225 1.00 95.50 183 GLN A N 1
ATOM 1490 C CA . GLN A 1 183 ? -66.531 14.183 65.999 1.00 95.50 183 GLN A CA 1
ATOM 1491 C C . GLN A 1 183 ? -66.444 14.663 67.457 1.00 95.50 183 GLN A C 1
ATOM 1493 O O . GLN A 1 183 ? -67.393 15.264 67.966 1.00 95.50 183 GLN A O 1
ATOM 1498 N N . LEU A 1 184 ? -65.313 14.443 68.133 1.00 94.75 184 LEU A N 1
ATOM 1499 C CA . LEU A 1 184 ? -65.076 14.928 69.496 1.00 94.75 184 LEU A CA 1
ATOM 1500 C C . LEU A 1 184 ? -65.078 16.456 69.560 1.00 94.75 184 LEU A C 1
ATOM 1502 O O . LEU A 1 184 ? -65.616 17.028 70.509 1.00 94.75 184 LEU A O 1
ATOM 1506 N N . GLN A 1 185 ? -64.525 17.127 68.549 1.00 94.19 185 GLN A N 1
ATOM 1507 C CA . GLN A 1 185 ? -64.545 18.581 68.449 1.00 94.19 185 GLN A CA 1
ATOM 1508 C C . GLN A 1 185 ? -65.973 19.101 68.246 1.00 94.19 185 GLN A C 1
ATOM 1510 O O . GLN A 1 185 ? -66.383 20.045 68.923 1.00 94.19 185 GLN A O 1
ATOM 1515 N N . HIS A 1 186 ? -66.765 18.457 67.385 1.00 93.25 186 HIS A N 1
ATOM 1516 C CA . HIS A 1 186 ? -68.181 18.776 67.206 1.00 93.25 186 HIS A CA 1
ATOM 1517 C C . HIS A 1 186 ? -68.979 18.603 68.502 1.00 93.25 186 HIS A C 1
ATOM 1519 O O . HIS A 1 186 ? -69.726 19.507 68.876 1.00 93.25 186 HIS A O 1
ATOM 1525 N N . LEU A 1 187 ? -68.787 17.496 69.224 1.00 92.00 187 LEU A N 1
ATOM 1526 C CA . LEU A 1 187 ? -69.440 17.259 70.514 1.00 92.00 187 LEU A CA 1
ATOM 1527 C C . LEU A 1 187 ? -68.994 18.265 71.580 1.00 92.00 187 LEU A C 1
ATOM 1529 O O . LEU A 1 187 ? -69.830 18.794 72.307 1.00 92.00 187 LEU A O 1
ATOM 1533 N N . SER A 1 188 ? -67.699 18.579 71.655 1.00 91.06 188 SER A N 1
ATOM 1534 C CA . SER A 1 188 ? -67.170 19.599 72.568 1.00 91.06 188 SER A CA 1
ATOM 1535 C C . SER A 1 188 ? -67.785 20.973 72.294 1.00 91.06 188 SER A C 1
ATOM 1537 O O . SER A 1 188 ? -68.213 21.661 73.223 1.00 91.06 188 SER A O 1
ATOM 1539 N N . ASN A 1 189 ? -67.899 21.343 71.017 1.00 91.12 189 ASN A N 1
ATOM 1540 C CA . ASN A 1 189 ? -68.547 22.578 70.590 1.00 91.12 189 ASN A CA 1
ATOM 1541 C C . ASN A 1 189 ? -70.045 22.579 70.926 1.00 91.12 189 ASN A C 1
ATOM 1543 O O . ASN A 1 189 ? -70.541 23.581 71.433 1.00 91.12 189 ASN A O 1
ATOM 1547 N N . ALA A 1 190 ? -70.749 21.463 70.717 1.00 89.38 190 ALA A N 1
ATOM 1548 C CA . ALA A 1 190 ? -72.158 21.323 71.082 1.00 89.38 190 ALA A CA 1
ATOM 1549 C C . ALA A 1 190 ? -72.370 21.446 72.602 1.00 89.38 190 ALA A C 1
ATOM 1551 O O . ALA A 1 190 ? -73.239 22.189 73.045 1.00 89.38 190 ALA A O 1
ATOM 1552 N N . ILE A 1 191 ? -71.528 20.804 73.419 1.00 87.75 191 ILE A N 1
ATOM 1553 C CA . ILE A 1 191 ? -71.566 20.932 74.886 1.00 87.75 191 ILE A CA 1
ATOM 1554 C C . ILE A 1 191 ? -71.308 22.382 75.315 1.00 87.75 191 ILE A C 1
ATOM 1556 O O . ILE A 1 191 ? -71.967 22.883 76.224 1.00 87.75 191 ILE A O 1
ATOM 1560 N N . ARG A 1 192 ? -70.374 23.075 74.654 1.00 85.31 192 ARG A N 1
ATOM 1561 C CA . ARG A 1 192 ? -70.106 24.500 74.894 1.00 85.31 192 ARG A CA 1
ATOM 1562 C C . ARG A 1 192 ? -71.280 25.414 74.544 1.00 85.31 192 ARG A C 1
ATOM 1564 O O . ARG A 1 192 ? -71.365 26.473 75.142 1.00 85.31 192 ARG A O 1
ATOM 1571 N N . GLN A 1 193 ? -72.135 25.033 73.596 1.00 77.00 193 GLN A N 1
ATOM 1572 C CA . GLN A 1 193 ? -73.320 25.805 73.195 1.00 77.00 193 GLN A CA 1
ATOM 1573 C C . GLN A 1 193 ? -74.538 25.572 74.103 1.00 77.00 193 GLN A C 1
ATOM 1575 O O . GLN A 1 193 ? -75.473 26.365 74.074 1.00 77.00 193 GLN A O 1
ATOM 1580 N N . VAL A 1 194 ? -74.548 24.483 74.880 1.00 72.25 194 VAL A N 1
ATOM 1581 C CA . VAL A 1 194 ? -75.636 24.127 75.814 1.00 72.25 194 VAL A CA 1
ATOM 1582 C C . VAL A 1 194 ? -75.383 24.671 77.235 1.00 72.25 194 VAL A C 1
ATOM 1584 O O . VAL A 1 194 ? -76.276 24.628 78.080 1.00 72.25 194 VAL A O 1
ATOM 1587 N N . ARG A 1 195 ? -74.184 25.205 77.503 1.00 46.28 195 ARG A N 1
ATOM 1588 C CA . ARG A 1 195 ? -73.873 26.028 78.685 1.00 46.28 195 ARG A CA 1
ATOM 1589 C C . ARG A 1 195 ? -74.061 27.506 78.380 1.00 46.28 195 ARG A C 1
ATOM 1591 O O . ARG A 1 195 ? -74.478 28.215 79.320 1.00 46.28 195 ARG A O 1
#

Secondary structure (DSSP, 8-state):
---PPPPPPPTT-----S----HHHHHHHHHHHHHHHHHHHH--SS--HHHHHHHHHHHHTTSTT-PPPHHHHHHHHHHHHHHIIIIIIHHHHHHHHHHHHHHHHHHHHHHHHHHHHHHHHHHHHHHHHHHHHHHHHHHHHHHHHHHHHHHHHHHHHHHHHHS-PPPHHHHHHHHHHHHHHHHHHHHHHHHHHH-

Organism: NCBI:txid2585811

InterPro domains:
  IPR019321 Nucleoporin Nup88 [PF10168] (4-195)
  IPR037700 Nucleoporin NUP88/NUP82 [PTHR13257] (2-194)

Sequence (195 aa):
STVHPASPPLLCTREDKDLAVSPLRIVAESEHS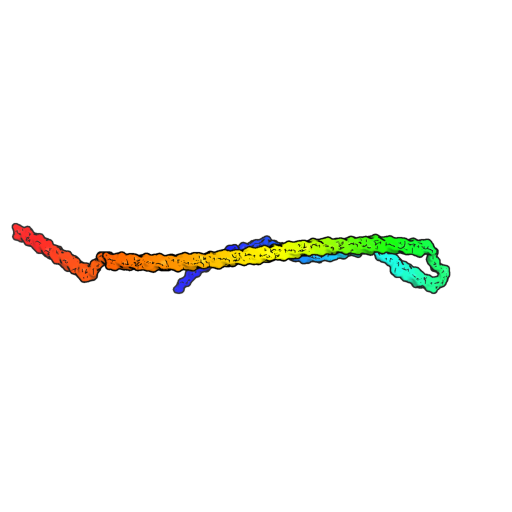FEKHIQGILQRASANPLHLKLQKSILRSADKDAAPPPEECLQLLSRATQVFREEYILKQDLAKEEIQQRVKLLWGQKKKQLEDLNYCREERKSLREMAERLADKYEEAKEKQEDIMNRMKKVLRSFHSQLPVLSDTEKDMKKELQTIHDQLQHLSNAIRQVR